Protein 4WJM (pdb70)

Solvent-accessible surface area: 13376 Å² total; per-residue (Å²): 171,147,100,16,119,109,11,0,0,0,0,0,18,6,9,0,42,24,44,46,102,115,56,156,60,52,117,100,40,70,79,60,70,29,1,7,12,1,2,18,0,0,5,1,0,4,36,26,64,15,45,2,0,0,0,1,2,1,1,57,49,138,28,0,62,56,1,78,48,21,0,56,161,1,107,7,46,55,88,21,12,20,91,24,135,71,72,10,10,32,18,38,42,114,85,57,148,86,52,54,78,143,42,61,138,13,130,96,2,1,15,68,66,1,50,67,98,41,46,9,120,16,23,146,7,2,22,0,0,1,0,0,5,17,5,0,32,22,79,52,4,0,49,12,2,25,68,0,2,49,93,6,6,102,91,27,0,0,0,2,2,1,19,18,97,57,102,47,24,134,82,105,65,83,9,41,71,24,0,63,113,0,1,50,60,2,5,0,0,6,0,27,34,128,9,3,92,36,5,61,64,96,51,57,40,78,109,7,1,60,55,2,15,86,88,37,3,57,0,1,0,0,18,61,69,93,143,5,2,21,1,8,14,105,133,29,80,2,91,5,99,28,71,127,46,135,97,91,42,85,88,22,17,27,5,2,9,0,0,0,0,0,8,10,0,48,99,67,59,20,14,76,59,106,24,2,42,98,8,51,113,116,54,2,75,57,0,0,30,38,0,12,119,0,9,10,37,0,18,43,56,70,22,40,58,4,0,66,54,150,84,71

InterPro domains:
  IPR002139 Ribokinase/fructokinase [PR00990] (24-43)
  IPR002139 Ribokinase/fructokinase [PR00990] (175-190)
  IPR002139 Ribokinase/fructokinase [PR00990] (214-225)
  IPR002173 Carbohydrate/purine kinase, PfkB, conserved site [PS00584] (243-256)
  IPR011611 Carbohydrate kinase PfkB [PF00294] (2-301)
  IPR029056 Ribokinase-like [G3DSA:3.40.1190.20] (1-306)
  IPR029056 Ribokinase-like [SSF53613] (2-302)
  IPR050306 PfkB Carbohydrate Kinase [PTHR43085] (2-302)

Organism: Brucella abortus (strain 2308) (NCBI:txid359391)

CATH classification: 3.40.1190.20

Foldseek 3Di:
DDQLQQEEEQEFDWFWEFEWDADPVRDTGTDTDIDDLSLLLQLLLLLQPGSYEYEFFAEPDVSSVRSVVSCVVSPYHDVLYHYDHFAGKYWYWDQDPNDIDIDTDDPRGRGAADDLVSGGDDDLSHAEYEDEDPLLQGPDSVVNVLVNLVVCLVPHAYEYEHHDDVVSHPDLVVSLVSVLSNLLSHQEYEYEPVSVVSNVDDDDPVVVLVVSLVRHYQKYWYQYPQQAIWIDGPVDIAGAGADDADFDAQASLQSLLSSQLVSLCVVVVQGGSVSSNPDDNVSNRNSSNRSRVQSRVCRNDPHSDTHRSVND

Secondary structure (P-SEA, 3-state):
ccccccccccbbbbbbbbbbbbccccbbbbbbbbbcaaaaaaaaaaaaccbbbbbbbbbccaaaaaaaaaaaaaccccccccccccccbbbbbbbcccbbbbbbcccccccccccccccccccccccbbbbbcccccccaaaaaaaaaaaaccccbbbbbcccccccccccaaaaaaaaaaaaaaccbbbbcaaaaaaacccccaaaaaaaaaaccccbbbbbbccccbbbbcccbbbbbbbbbcccccccaaaaaaaaaaaaaaaaaccccaaaaacccaaaaaaaaaaaaaaaaaaaacccccccccccc

B-factor: mean 23.02, std 11.05, range [8.37, 71.21]

Nearest PDB structures (foldseek):
  4u7x-assembly1_A  TM=9.792E-01  e=8.974E-60  Brucella abortus 2308
  5ygg-assembly1_A-2  TM=8.951E-01  e=9.368E-23  Vibrio cholerae O395
  3pl2-assembly1_B  TM=8.366E-01  e=5.081E-22  Corynebacterium glutamicum
  3iq0-assembly1_B  TM=8.721E-01  e=9.109E-20  Escherichia coli O6
  3k9e-assembly1_A  TM=8.647E-01  e=1.292E-19  Escherichia coli O6

Sequence (312 aa):
HHHHHHMILCCGEALIDMLPRETTGGETAFQPFAGGSVFNTAIALGRLGVPTGFFSGISSDFFGDVLRDDTLARSNVDYSFAAISNRPTTLAFVRLVDGQARYAFYDENNTAGRMLSRNDMPYVDETISAMLFGCISLISEPCGSVYETLLAREAPNRVMFLDPNIRANLITVRKTTHLTRMKRMIALADIVKLSDEDLDWFGEKGSSHDEIAAEWLKLGPKLVVITKGAHGAVAYTNHATVPVPGVKVDVVDTVGAGDTVNAGILASLHSQGLLTKDALANLSEDQIHSAVALGVRAAAVTTVSSRAGANPPWAHEM

Structure (mmCIF, N/CA/C/O backbone):
data_4WJM
#
_entry.id   4WJM
#
_cell.length_a   109.890
_cell.length_b   109.890
_cell.length_c   58.100
_cell.angle_alpha   90.000
_cell.angle_beta   90.000
_cell.angle_gamma   90.000
#
_symmetry.space_group_name_H-M   'P 42 21 2'
#
loop_
_entity.id
_entity.type
_entity.pdbx_description
1 polymer 'Ribokinase:Carbohydrate kinase, PfkB'
2 non-polymer 'PHOSPHOAMINOPHOSPHONIC ACID-ADENYLATE ESTER'
3 non-polymer 'MAGNESIUM ION'
4 non-polymer 1,2-ETHANEDIOL
5 non-polymer 'MALONIC ACID'
6 water water
#
loop_
_atom_site.group_PDB
_atom_site.id
_atom_site.type_symbol
_atom_site.label_atom_id
_atom_site.label_alt_id
_atom_site.label_comp_id
_atom_site.label_asym_id
_atom_site.label_entity_id
_atom_site.label_seq_id
_atom_site.pdbx_PDB_ins_code
_atom_site.Cartn_x
_atom_site.Cartn_y
_atom_site.Cartn_z
_atom_site.occupancy
_atom_site.B_iso_or_equiv
_atom_site.auth_seq_id
_atom_site.auth_comp_id
_atom_site.auth_asym_id
_atom_site.auth_atom_id
_atom_site.pdbx_PDB_model_num
ATOM 1 N N . HIS A 1 1 ? 29.726 44.968 52.815 1.00 51.49 -5 HIS A N 1
ATOM 2 C CA . HIS A 1 1 ? 29.008 45.173 51.572 1.00 49.13 -5 HIS A CA 1
ATOM 3 C C . HIS A 1 1 ? 27.531 45.329 51.840 1.00 49.23 -5 HIS A C 1
ATOM 4 O O . HIS A 1 1 ? 26.961 44.636 52.684 1.00 52.88 -5 HIS A O 1
ATOM 11 N N . HIS A 1 2 ? 26.926 46.197 51.065 1.00 45.86 -4 HIS A N 1
ATOM 12 C CA . HIS A 1 2 ? 25.562 46.536 51.287 1.00 41.75 -4 HIS A CA 1
ATOM 13 C C . HIS A 1 2 ? 24.675 45.740 50.342 1.00 38.27 -4 HIS A C 1
ATOM 14 O O . HIS A 1 2 ? 25.046 45.479 49.256 1.00 30.47 -4 HIS A O 1
ATOM 21 N N . HIS A 1 3 ? 23.501 45.367 50.826 1.00 34.42 -3 HIS A N 1
ATOM 22 C CA . HIS A 1 3 ? 22.452 44.825 49.968 1.00 32.40 -3 HIS A CA 1
ATOM 23 C C . HIS A 1 3 ? 22.025 45.913 48.976 1.00 31.63 -3 HIS A C 1
ATOM 24 O O . HIS A 1 3 ? 21.695 47.034 49.373 1.00 26.12 -3 HIS A O 1
ATOM 31 N N . HIS A 1 4 ? 22.052 45.607 47.683 1.00 27.74 -2 HIS A N 1
ATOM 32 C CA . HIS A 1 4 ? 21.700 46.624 46.695 1.00 24.92 -2 HIS A CA 1
ATOM 33 C C . HIS A 1 4 ? 20.272 46.466 46.202 1.00 22.50 -2 HIS A C 1
ATOM 34 O O . HIS A 1 4 ? 19.864 47.130 45.257 1.00 24.11 -2 HIS A O 1
ATOM 41 N N . HIS A 1 5 ? 19.525 45.586 46.872 1.00 24.64 -1 HIS A N 1
ATOM 42 C CA . HIS A 1 5 ? 18.108 45.349 46.615 1.00 26.53 -1 HIS A CA 1
ATOM 43 C C . HIS A 1 5 ? 17.716 45.173 45.144 1.00 21.36 -1 HIS A C 1
ATOM 44 O O . HIS A 1 5 ? 16.845 45.898 44.655 1.00 23.94 -1 HIS A O 1
ATOM 51 N N . HIS A 1 6 ? 18.334 44.201 44.471 1.00 18.61 0 HIS A N 1
ATOM 52 C CA . HIS A 1 6 ? 17.960 43.814 43.107 1.00 18.20 0 HIS A CA 1
ATOM 53 C C . HIS A 1 6 ? 18.168 44.982 42.155 1.00 18.04 0 HIS A C 1
ATOM 54 O O . HIS A 1 6 ? 17.267 45.414 41.433 1.00 20.32 0 HIS A O 1
ATOM 61 N N . MET A 1 7 ? 19.398 45.464 42.167 1.00 14.30 1 MET A N 1
ATOM 62 C CA . MET A 1 7 ? 19.785 46.711 41.526 1.00 13.48 1 MET A CA 1
ATOM 63 C C . MET A 1 7 ? 20.183 46.513 40.060 1.00 16.63 1 MET A C 1
ATOM 64 O O . MET A 1 7 ? 20.703 45.462 39.676 1.00 16.25 1 MET A O 1
ATOM 69 N N . ILE A 1 8 ? 19.933 47.532 39.246 1.00 11.05 2 ILE A N 1
ATOM 70 C CA . ILE A 1 8 ? 20.472 47.578 37.896 1.00 11.21 2 ILE A CA 1
ATOM 71 C C . ILE A 1 8 ? 21.712 48.453 37.929 1.00 14.05 2 ILE A C 1
ATOM 72 O O . ILE A 1 8 ? 21.631 49.641 38.254 1.00 13.25 2 ILE A O 1
ATOM 77 N N . LEU A 1 9 ? 22.857 47.861 37.611 1.00 12.83 3 LEU A N 1
ATOM 78 C CA . LEU A 1 9 ? 24.136 48.562 37.690 1.00 10.07 3 LEU A CA 1
ATOM 79 C C . LEU A 1 9 ? 24.595 48.995 36.300 1.00 9.59 3 LEU A C 1
ATOM 80 O O . LEU A 1 9 ? 24.957 48.175 35.460 1.00 13.35 3 LEU A O 1
ATOM 85 N N . CYS A 1 10 ? 24.561 50.302 36.067 1.00 10.05 4 CYS A N 1
ATOM 86 C CA . CYS A 1 10 ? 25.009 50.888 34.808 1.00 11.56 4 CYS A CA 1
ATOM 87 C C . CYS A 1 10 ? 26.506 51.162 34.849 1.00 10.52 4 CYS A C 1
ATOM 88 O O . CYS A 1 10 ? 27.009 51.754 35.803 1.00 11.90 4 CYS A O 1
ATOM 91 N N . CYS A 1 11 ? 27.205 50.726 33.804 1.00 9.77 5 CYS A N 1
ATOM 92 C CA . CYS A 1 11 ? 28.669 50.792 33.753 1.00 10.93 5 CYS A CA 1
ATOM 93 C C . CYS A 1 11 ? 29.123 51.533 32.514 1.00 10.22 5 CYS A C 1
ATOM 94 O O . CYS A 1 11 ? 28.999 51.012 31.401 1.00 12.18 5 CYS A O 1
ATOM 97 N N . GLY A 1 12 ? 29.681 52.729 32.676 1.00 10.21 6 GLY A N 1
ATOM 98 C CA . GLY A 1 12 ? 30.111 53.460 31.494 1.00 10.39 6 GLY A CA 1
ATOM 99 C C . GLY A 1 12 ? 30.364 54.933 31.745 1.00 9.73 6 GLY A C 1
ATOM 100 O O . GLY A 1 12 ? 30.546 55.362 32.889 1.00 11.00 6 GLY A O 1
ATOM 101 N N . GLU A 1 13 ? 30.362 55.727 30.673 1.00 11.14 7 GLU A N 1
ATOM 102 C CA . GLU A 1 13 ? 30.934 57.060 30.776 1.00 11.05 7 GLU A CA 1
ATOM 103 C C . GLU A 1 13 ? 30.047 58.090 31.475 1.00 13.71 7 GLU A C 1
ATOM 104 O O . GLU A 1 13 ? 28.826 58.076 31.358 1.00 12.35 7 GLU A O 1
ATOM 110 N N . ALA A 1 14 ? 30.712 58.972 32.212 1.00 12.09 8 ALA A N 1
ATOM 111 C CA . ALA A 1 14 ? 30.128 60.183 32.798 1.00 10.43 8 ALA A CA 1
ATOM 112 C C . ALA A 1 14 ? 31.044 61.315 32.371 1.00 10.31 8 ALA A C 1
ATOM 113 O O . ALA A 1 14 ? 32.271 61.227 32.554 1.00 12.82 8 ALA A O 1
ATOM 115 N N . LEU A 1 15 ? 30.466 62.364 31.801 1.00 10.22 9 LEU A N 1
ATOM 116 C CA . LEU A 1 15 ? 31.294 63.443 31.261 1.00 12.07 9 LEU A CA 1
ATOM 117 C C . LEU A 1 15 ? 30.564 64.777 31.381 1.00 12.94 9 LEU A C 1
ATOM 118 O O . LEU A 1 15 ? 29.418 64.832 31.816 1.00 12.53 9 LEU A O 1
ATOM 123 N N . ILE A 1 16 ? 31.232 65.858 30.995 1.00 12.09 10 ILE A N 1
ATOM 124 C CA . ILE A 1 16 ? 30.599 67.167 30.975 1.00 11.79 10 ILE A CA 1
ATOM 125 C C . ILE A 1 16 ? 30.406 67.592 29.541 1.00 14.84 10 ILE A C 1
ATOM 126 O O . ILE A 1 16 ? 31.370 67.679 28.795 1.00 15.47 10 ILE A O 1
ATOM 131 N N . ASP A 1 17 ? 29.179 67.850 29.132 1.00 13.67 11 ASP A N 1
ATOM 132 C CA . ASP A 1 17 ? 28.927 68.401 27.843 1.00 16.40 11 ASP A CA 1
ATOM 133 C C . ASP A 1 17 ? 29.081 69.929 27.944 1.00 18.72 11 ASP A C 1
ATOM 134 O O . ASP A 1 17 ? 28.523 70.526 28.772 1.00 15.81 11 ASP A O 1
ATOM 139 N N . MET A 1 18 ? 29.874 70.498 27.059 1.00 16.32 12 MET A N 1
ATOM 140 C CA . MET A 1 18 ? 30.172 71.907 27.087 1.00 20.41 12 MET A CA 1
ATOM 141 C C . MET A 1 18 ? 29.469 72.551 25.898 1.00 21.57 12 MET A C 1
ATOM 142 O O . MET A 1 18 ? 29.903 72.427 24.816 1.00 20.03 12 MET A O 1
ATOM 147 N N . LEU A 1 19 ? 28.336 73.196 26.147 1.00 19.93 13 LEU A N 1
ATOM 148 C CA . LEU A 1 19 ? 27.453 73.654 25.084 1.00 24.55 13 LEU A CA 1
ATOM 149 C C . LEU A 1 19 ? 27.425 75.170 24.901 1.00 23.70 13 LEU A C 1
ATOM 150 O O . LEU A 1 19 ? 27.463 75.868 25.848 1.00 23.19 13 LEU A O 1
ATOM 155 N N . PRO A 1 20 ? 27.337 75.628 23.657 1.00 26.53 14 PRO A N 1
ATOM 156 C CA . PRO A 1 20 ? 27.421 77.069 23.398 1.00 30.17 14 PRO A CA 1
ATOM 157 C C . PRO A 1 20 ? 26.196 77.822 23.921 1.00 32.26 14 PRO A C 1
ATOM 158 O O . PRO A 1 20 ? 25.056 77.423 23.672 1.00 29.75 14 PRO A O 1
ATOM 162 N N . ARG A 1 21 ? 26.447 78.881 24.682 1.00 28.36 15 ARG A N 1
ATOM 163 C CA . ARG A 1 21 ? 25.387 79.753 25.175 1.00 30.49 15 ARG A CA 1
ATOM 164 C C . ARG A 1 21 ? 25.794 81.208 24.985 1.00 35.15 15 ARG A C 1
ATOM 165 O O . ARG A 1 21 ? 26.969 81.503 24.775 1.00 31.37 15 ARG A O 1
ATOM 173 N N . GLU A 1 22 ? 24.821 82.110 25.056 1.00 32.45 16 GLU A N 1
ATOM 174 C CA . GLU A 1 22 ? 25.097 83.533 24.936 1.00 36.08 16 GLU A CA 1
ATOM 175 C C . GLU A 1 22 ? 25.245 84.163 26.312 1.00 34.07 16 GLU A C 1
ATOM 176 O O . GLU A 1 22 ? 24.412 83.948 27.189 1.00 36.06 16 GLU A O 1
ATOM 180 N N . THR A 1 23 ? 26.316 84.923 26.517 1.00 35.20 17 THR A N 1
ATOM 181 C CA . THR A 1 23 ? 26.461 85.654 27.769 1.00 33.85 17 THR A CA 1
ATOM 182 C C . THR A 1 23 ? 25.630 86.926 27.688 1.00 39.21 17 THR A C 1
ATOM 183 O O . THR A 1 23 ? 25.175 87.307 26.608 1.00 42.94 17 THR A O 1
ATOM 187 N N . THR A 1 24 ? 25.439 87.579 28.828 1.00 37.04 18 THR A N 1
ATOM 188 C CA . THR A 1 24 ? 24.743 88.857 28.865 1.00 38.91 18 THR A CA 1
ATOM 189 C C . THR A 1 24 ? 25.415 89.862 27.936 1.00 49.29 18 THR A C 1
ATOM 190 O O . THR A 1 24 ? 24.744 90.659 27.277 1.00 57.67 18 THR A O 1
ATOM 194 N N . GLY A 1 25 ? 26.742 89.805 27.875 1.00 43.82 19 GLY A N 1
ATOM 195 C CA . GLY A 1 25 ? 27.519 90.718 27.055 1.00 42.04 19 GLY A CA 1
ATOM 196 C C . GLY A 1 25 ? 27.562 90.356 25.581 1.00 47.05 19 GLY A C 1
ATOM 197 O O . GLY A 1 25 ? 28.373 90.897 24.831 1.00 53.89 19 GLY A O 1
ATOM 198 N N . GLY A 1 26 ? 26.694 89.441 25.163 1.00 40.37 20 GLY A N 1
ATOM 199 C CA . GLY A 1 26 ? 26.600 89.062 23.766 1.00 42.67 20 GLY A CA 1
ATOM 200 C C . GLY A 1 26 ? 27.804 88.294 23.254 1.00 46.55 20 GLY A C 1
ATOM 201 O O . GLY A 1 26 ? 28.151 88.384 22.076 1.00 48.83 20 GLY A O 1
ATOM 202 N N . GLU A 1 27 ? 28.442 87.535 24.140 1.00 44.03 21 GLU A N 1
ATOM 203 C CA . GLU A 1 27 ? 29.597 86.723 23.768 1.00 40.72 21 GLU A CA 1
ATOM 204 C C . GLU A 1 27 ? 29.295 85.233 23.943 1.00 40.13 21 GLU A C 1
ATOM 205 O O . GLU A 1 27 ? 28.476 84.851 24.780 1.00 46.52 21 GLU A O 1
ATOM 211 N N . THR A 1 28 ? 29.960 84.396 23.153 1.00 37.07 22 THR A N 1
ATOM 212 C CA . THR A 1 28 ? 29.796 82.948 23.256 1.00 34.92 22 THR A CA 1
ATOM 213 C C . THR A 1 28 ? 30.557 82.380 24.455 1.00 33.08 22 THR A C 1
ATOM 214 O O . THR A 1 28 ? 31.731 82.694 24.677 1.00 30.19 22 THR A O 1
ATOM 218 N N . ALA A 1 29 ? 29.874 81.555 25.240 1.00 28.06 23 ALA A N 1
ATOM 219 C CA . ALA A 1 29 ? 30.527 80.834 26.317 1.00 27.81 23 ALA A CA 1
ATOM 220 C C . ALA A 1 29 ? 30.081 79.385 26.271 1.00 27.78 23 ALA A C 1
ATOM 221 O O . ALA A 1 29 ? 29.172 79.026 25.515 1.00 28.91 23 ALA A O 1
ATOM 223 N N . PHE A 1 30 ? 30.736 78.548 27.064 1.00 20.59 24 PHE A N 1
ATOM 224 C CA . PHE A 1 30 ? 30.370 77.141 27.135 1.00 20.20 24 PHE A CA 1
ATOM 225 C C . PHE A 1 30 ? 29.752 76.840 28.488 1.00 20.75 24 PHE A C 1
ATOM 226 O O . PHE A 1 30 ? 30.392 76.997 29.529 1.00 20.22 24 PHE A O 1
ATOM 234 N N . GLN A 1 31 ? 28.487 76.418 28.473 1.00 20.75 25 GLN A N 1
ATOM 235 C CA . GLN A 1 31 ? 27.810 76.046 29.704 1.00 20.52 25 GLN A CA 1
ATOM 236 C C . GLN A 1 31 ? 27.949 74.543 29.935 1.00 17.32 25 GLN A C 1
ATOM 237 O O . GLN A 1 31 ? 27.671 73.754 29.033 1.00 18.95 25 GLN A O 1
ATOM 243 N N . PRO A 1 32 ? 28.392 74.155 31.141 1.00 18.08 26 PRO A N 1
ATOM 244 C CA . PRO A 1 32 ? 28.612 72.739 31.470 1.00 15.88 26 PRO A CA 1
ATOM 245 C C . PRO A 1 32 ? 27.342 72.006 31.877 1.00 17.51 26 PRO A C 1
ATOM 246 O O . PRO A 1 32 ? 26.594 72.499 32.721 1.00 22.11 26 PRO A O 1
ATOM 250 N N . PHE A 1 33 ? 27.127 70.831 31.290 1.00 16.25 27 PHE A N 1
ATOM 251 C CA . PHE A 1 33 ? 25.990 69.976 31.631 1.00 19.72 27 PHE A CA 1
ATOM 252 C C . PHE A 1 33 ? 26.448 68.557 31.917 1.00 18.22 27 PHE A C 1
ATOM 253 O O . PHE A 1 33 ? 27.205 67.979 31.143 1.00 16.18 27 PHE A O 1
ATOM 261 N N . ALA A 1 34 ? 25.969 67.991 33.020 1.00 15.93 28 ALA A N 1
ATOM 262 C CA . ALA A 1 34 ? 26.230 66.586 33.319 1.00 15.47 28 ALA A CA 1
ATOM 263 C C . ALA A 1 34 ? 25.729 65.713 32.178 1.00 16.04 28 ALA A C 1
ATOM 264 O O . ALA A 1 34 ? 24.626 65.917 31.669 1.00 16.89 28 ALA A O 1
ATOM 266 N N . GLY A 1 35 ? 26.532 64.744 31.758 1.00 12.64 29 GLY A N 1
ATOM 267 C CA . GLY A 1 35 ? 26.145 63.947 30.607 1.00 14.35 29 GLY A CA 1
ATOM 268 C C . GLY A 1 35 ? 26.946 62.669 30.473 1.00 12.44 29 GLY A C 1
ATOM 269 O O . GLY A 1 35 ? 27.585 62.211 31.431 1.00 11.63 29 GLY A O 1
ATOM 270 N N . GLY A 1 36 ? 26.916 62.104 29.266 1.00 11.36 30 GLY A N 1
ATOM 271 C CA . GLY A 1 36 ? 27.462 60.779 29.026 1.00 11.23 30 GLY A CA 1
ATOM 272 C C . GLY A 1 36 ? 26.277 59.847 28.904 1.00 14.80 30 GLY A C 1
ATOM 273 O O . GLY A 1 36 ? 25.348 59.910 29.718 1.00 12.94 30 GLY A O 1
ATOM 274 N N . SER A 1 37 ? 26.287 59.004 27.875 1.00 11.44 31 SER A N 1
ATOM 275 C CA . SER A 1 37 ? 25.153 58.154 27.597 1.00 11.17 31 SER A CA 1
ATOM 276 C C . SER A 1 37 ? 24.835 57.193 28.741 1.00 13.21 31 SER A C 1
ATOM 277 O O . SER A 1 37 ? 23.683 57.077 29.158 1.00 12.26 31 SER A O 1
ATOM 280 N N . VAL A 1 38 ? 25.840 56.494 29.259 1.00 10.67 32 VAL A N 1
ATOM 281 C CA . VAL A 1 38 ? 25.537 55.513 30.294 1.00 9.28 32 VAL A CA 1
ATOM 282 C C . VAL A 1 38 ? 25.120 56.230 31.593 1.00 10.86 32 VAL A C 1
ATOM 283 O O . VAL A 1 38 ? 24.199 55.786 32.285 1.00 11.41 32 VAL A O 1
ATOM 287 N N . PHE A 1 39 ? 25.787 57.342 31.902 1.00 10.59 33 PHE A N 1
ATOM 288 C CA . PHE A 1 39 ? 25.349 58.239 32.975 1.00 9.80 33 PHE A CA 1
ATOM 289 C C . PHE A 1 39 ? 23.871 58.621 32.830 1.00 10.04 33 PHE A C 1
ATOM 290 O O . PHE A 1 39 ? 23.109 58.512 33.794 1.00 10.16 33 PHE A O 1
ATOM 298 N N . ASN A 1 40 ? 23.474 59.049 31.630 1.00 10.96 34 ASN A N 1
ATOM 299 C CA . ASN A 1 40 ? 22.090 59.450 31.347 1.00 11.59 34 ASN A CA 1
ATOM 300 C C . ASN A 1 40 ? 21.113 58.306 31.600 1.00 11.58 34 ASN A C 1
ATOM 301 O O . ASN A 1 40 ? 20.017 58.508 32.133 1.00 11.06 34 ASN A O 1
ATOM 306 N N . THR A 1 41 ? 21.496 57.108 31.177 1.00 11.10 35 THR A N 1
ATOM 307 C CA . THR A 1 41 ? 20.655 55.936 31.400 1.00 8.37 35 THR A CA 1
ATOM 308 C C . THR A 1 41 ? 20.471 55.686 32.891 1.00 8.46 35 THR A C 1
ATOM 309 O O . THR A 1 41 ? 19.353 55.389 33.350 1.00 10.30 35 THR A O 1
ATOM 313 N N . ALA A 1 42 ? 21.551 55.813 33.655 1.00 9.60 36 ALA A N 1
ATOM 314 C CA . ALA A 1 42 ? 21.470 55.645 35.115 1.00 9.63 36 ALA A CA 1
ATOM 315 C C . ALA A 1 42 ? 20.549 56.683 35.748 1.00 8.99 36 ALA A C 1
ATOM 316 O O . ALA A 1 42 ? 19.714 56.353 36.589 1.00 10.24 36 ALA A O 1
ATOM 318 N N . ILE A 1 43 ? 20.705 57.939 35.345 1.00 9.39 37 ILE A N 1
ATOM 319 C CA . ILE A 1 43 ? 19.791 58.994 35.789 1.00 10.80 37 ILE A CA 1
ATOM 320 C C . ILE A 1 43 ? 18.334 58.633 35.468 1.00 11.31 37 ILE A C 1
ATOM 321 O O . ILE A 1 43 ? 17.446 58.760 36.311 1.00 11.33 37 ILE A O 1
ATOM 326 N N . ALA A 1 44 ? 18.090 58.181 34.241 1.00 9.31 38 ALA A N 1
ATOM 327 C CA . ALA A 1 44 ? 16.734 57.862 33.814 1.00 9.64 38 ALA A CA 1
ATOM 328 C C . ALA A 1 44 ? 16.157 56.719 34.643 1.00 12.39 38 ALA A C 1
ATOM 329 O O . ALA A 1 44 ? 14.992 56.748 35.025 1.00 10.67 38 ALA A O 1
ATOM 331 N N . LEU A 1 45 ? 16.981 55.718 34.924 1.00 10.37 39 LEU A N 1
ATOM 332 C CA . LEU A 1 45 ? 16.544 54.589 35.749 1.00 9.96 39 LEU A CA 1
ATOM 333 C C . LEU A 1 45 ? 16.197 55.037 37.159 1.00 10.57 39 LEU A C 1
ATOM 334 O O . LEU A 1 45 ? 15.171 54.617 37.708 1.00 11.01 39 LEU A O 1
ATOM 339 N N . GLY A 1 46 ? 17.053 55.866 37.750 1.00 10.77 40 GLY A N 1
ATOM 340 C CA . GLY A 1 46 ? 16.778 56.378 39.080 1.00 11.18 40 GLY A CA 1
ATOM 341 C C . GLY A 1 46 ? 15.459 57.129 39.127 1.00 11.02 40 GLY A C 1
ATOM 342 O O . GLY A 1 46 ? 14.671 56.969 40.076 1.00 11.60 40 GLY A O 1
ATOM 343 N N . ARG A 1 47 ? 15.205 57.942 38.110 1.00 12.24 41 ARG A N 1
ATOM 344 C CA . ARG A 1 47 ? 14.004 58.769 38.079 1.00 11.41 41 ARG A CA 1
ATOM 345 C C . ARG A 1 47 ? 12.746 57.922 37.873 1.00 12.24 41 ARG A C 1
ATOM 346 O O . ARG A 1 47 ? 11.641 58.317 38.274 1.00 13.53 41 ARG A O 1
ATOM 354 N N . LEU A 1 48 ? 12.904 56.748 37.264 1.00 11.76 42 LEU A N 1
ATOM 355 C CA . LEU A 1 48 ? 11.763 55.845 37.113 1.00 11.35 42 LEU A CA 1
ATOM 356 C C . LEU A 1 48 ? 11.512 55.026 38.381 1.00 15.39 42 LEU A C 1
ATOM 357 O O . LEU A 1 48 ? 10.547 54.263 38.447 1.00 14.92 42 LEU A O 1
ATOM 362 N N . GLY A 1 49 ? 12.375 55.185 39.385 1.00 11.87 43 GLY A N 1
ATOM 363 C CA . GLY A 1 49 ? 12.145 54.568 40.688 1.00 12.87 43 GLY A CA 1
ATOM 364 C C . GLY A 1 49 ? 12.747 53.191 40.915 1.00 15.40 43 GLY A C 1
ATOM 365 O O . GLY A 1 49 ? 12.505 52.559 41.938 1.00 19.91 43 GLY A O 1
ATOM 366 N N . VAL A 1 50 ? 13.525 52.733 39.944 1.00 14.65 44 VAL A N 1
ATOM 367 C CA . VAL A 1 50 ? 14.237 51.458 39.965 1.00 16.19 44 VAL A CA 1
ATOM 368 C C . VAL A 1 50 ? 15.486 51.566 40.828 1.00 13.30 44 VAL A C 1
ATOM 369 O O . VAL A 1 50 ? 16.153 52.599 40.797 1.00 13.35 44 VAL A O 1
ATOM 373 N N . PRO A 1 51 ? 15.810 50.521 41.611 1.00 12.50 45 PRO A N 1
ATOM 374 C CA . PRO A 1 51 ? 17.090 50.569 42.331 1.00 13.82 45 PRO A CA 1
ATOM 375 C C . PRO A 1 51 ? 18.245 50.581 41.335 1.00 15.89 45 PRO A C 1
ATOM 376 O O . PRO A 1 51 ? 18.401 49.652 40.542 1.00 13.80 45 PRO A O 1
ATOM 380 N N . THR A 1 52 ? 19.028 51.645 41.367 1.00 11.36 46 THR A N 1
ATOM 381 C CA . THR A 1 52 ? 19.968 51.912 40.285 1.00 11.20 46 THR A CA 1
ATOM 382 C C . THR A 1 52 ? 21.349 52.225 40.813 1.00 11.64 46 THR A C 1
ATOM 383 O O . THR A 1 52 ? 21.489 52.977 41.780 1.00 13.46 46 THR A O 1
ATOM 387 N N . GLY A 1 53 ? 22.363 51.657 40.171 1.00 12.24 47 GLY A N 1
ATOM 388 C CA . GLY A 1 53 ? 23.743 51.921 40.544 1.00 13.56 47 GLY A CA 1
ATOM 389 C C . GLY A 1 53 ? 24.554 52.372 39.346 1.00 9.95 47 GLY A C 1
ATOM 390 O O . GLY A 1 53 ? 24.162 52.145 38.186 1.00 12.40 47 GLY A O 1
ATOM 391 N N . PHE A 1 54 ? 25.699 52.991 39.623 1.00 10.24 48 PHE A N 1
ATOM 392 C CA . PHE A 1 54 ? 26.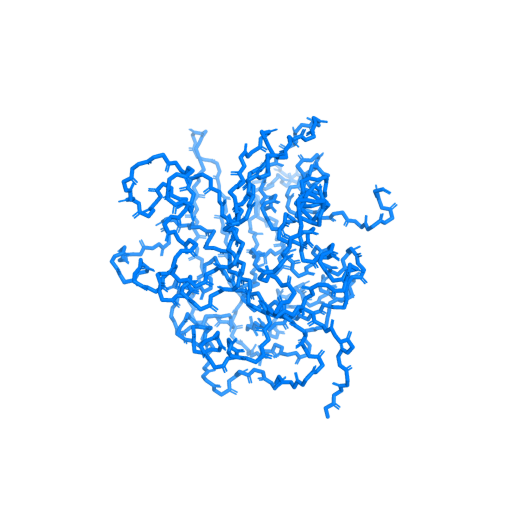549 53.518 38.559 1.00 13.72 48 PHE A CA 1
ATOM 393 C C . PHE A 1 54 ? 28.019 53.229 38.866 1.00 13.58 48 PHE A C 1
ATOM 394 O O . PHE A 1 54 ? 28.536 53.605 39.938 1.00 12.24 48 PHE A O 1
ATOM 402 N N . PHE A 1 55 ? 28.670 52.518 37.939 1.00 11.25 49 PHE A N 1
ATOM 403 C CA . PHE A 1 55 ? 30.102 52.271 37.982 1.00 11.23 49 PHE A CA 1
ATOM 404 C C . PHE A 1 55 ? 30.757 53.001 36.819 1.00 12.29 49 PHE A C 1
ATOM 405 O O . PHE A 1 55 ? 30.367 52.829 35.649 1.00 12.05 49 PHE A O 1
ATOM 413 N N . SER A 1 56 ? 31.762 53.797 37.161 1.00 11.60 50 SER A N 1
ATOM 414 C CA . SER A 1 56 ? 32.439 54.659 36.216 1.00 13.23 50 SER A CA 1
ATOM 415 C C . SER A 1 56 ? 33.732 55.142 36.851 1.00 11.44 50 SER A C 1
ATOM 416 O O . SER A 1 56 ? 33.990 54.838 38.019 1.00 14.50 50 SER A O 1
ATOM 419 N N . GLY A 1 57 ? 34.531 55.888 36.087 1.00 12.84 51 GLY A N 1
ATOM 420 C CA . GLY A 1 57 ? 35.595 56.689 36.676 1.00 17.25 51 GLY A CA 1
ATOM 421 C C . GLY A 1 57 ? 35.118 58.127 36.804 1.00 15.67 51 GLY A C 1
ATOM 422 O O . GLY A 1 57 ? 34.664 58.733 35.825 1.00 15.28 51 GLY A O 1
ATOM 423 N N . ILE A 1 58 ? 35.186 58.664 38.019 1.00 14.63 52 ILE A N 1
ATOM 424 C CA . ILE A 1 58 ? 34.731 60.028 38.296 1.00 14.30 52 ILE A CA 1
ATOM 425 C C . ILE A 1 58 ? 35.818 60.818 39.019 1.00 14.79 52 ILE A C 1
ATOM 426 O O . ILE A 1 58 ? 36.493 60.297 39.898 1.00 15.47 52 ILE A O 1
ATOM 431 N N . SER A 1 59 ? 35.986 62.078 38.638 1.00 13.02 53 SER A N 1
ATOM 432 C CA . SER A 1 59 ? 37.013 62.924 39.233 1.00 12.78 53 SER A CA 1
ATOM 433 C C . SER A 1 59 ? 36.617 63.463 40.592 1.00 16.37 53 SER A C 1
ATOM 434 O O . SER A 1 59 ? 35.437 63.650 40.882 1.00 16.75 53 SER A O 1
ATOM 437 N N . SER A 1 60 ? 37.630 63.731 41.412 1.00 17.07 54 SER A N 1
ATOM 438 C CA . SER A 1 60 ? 37.465 64.465 42.650 1.00 16.28 54 SER A CA 1
ATOM 439 C C . SER A 1 60 ? 37.347 65.968 42.414 1.00 19.76 54 SER A C 1
ATOM 440 O O . SER A 1 60 ? 37.086 66.713 43.365 1.00 19.76 54 SER A O 1
ATOM 443 N N . ASP A 1 61 ? 37.536 66.424 41.174 1.00 17.99 55 ASP A N 1
ATOM 444 C CA . ASP A 1 61 ? 37.506 67.869 40.909 1.00 17.58 55 ASP A CA 1
ATOM 445 C C . ASP A 1 61 ? 36.068 68.408 40.786 1.00 17.21 55 ASP A C 1
ATOM 446 O O . ASP A 1 61 ? 35.101 67.669 41.001 1.00 17.06 55 ASP A O 1
ATOM 451 N N . PHE A 1 62 ? 35.919 69.701 40.507 1.00 16.39 56 PHE A N 1
ATOM 452 C CA . PHE A 1 62 ? 34.607 70.329 40.649 1.00 19.14 56 PHE A CA 1
ATOM 453 C C . PHE A 1 62 ? 33.614 69.864 39.579 1.00 15.90 56 PHE A C 1
ATOM 454 O O . PHE A 1 62 ? 32.399 69.961 39.782 1.00 16.45 56 PHE A O 1
ATOM 462 N N . PHE A 1 63 ? 34.119 69.345 38.461 1.00 14.63 57 PHE A N 1
ATOM 463 C CA . PHE A 1 63 ? 33.235 68.783 37.441 1.00 13.72 57 PHE A CA 1
ATOM 464 C C . PHE A 1 63 ? 32.737 67.419 37.903 1.00 13.58 57 PHE A C 1
ATOM 465 O O . PHE A 1 63 ? 31.580 67.060 37.668 1.00 15.82 57 PHE A O 1
ATOM 473 N N . GLY A 1 64 ? 33.613 66.675 38.571 1.00 14.77 58 GLY A N 1
ATOM 474 C CA . GLY A 1 64 ? 33.228 65.426 39.200 1.00 12.71 58 GLY A CA 1
ATOM 475 C C . GLY A 1 64 ? 32.151 65.674 40.233 1.00 15.18 58 GLY A C 1
ATOM 476 O O . GLY A 1 64 ? 31.216 64.879 40.373 1.00 13.20 58 GLY A O 1
ATOM 477 N N . ASP A 1 65 ? 32.265 66.788 40.959 1.00 14.92 59 ASP A N 1
ATOM 478 C CA . ASP A 1 65 ? 31.232 67.157 41.928 1.00 16.21 59 ASP A CA 1
ATOM 479 C C . ASP A 1 65 ? 29.868 67.348 41.252 1.00 16.24 59 ASP A C 1
ATOM 480 O O . ASP A 1 65 ? 28.838 66.942 41.806 1.00 16.55 59 ASP A O 1
ATOM 485 N N . VAL A 1 66 ? 29.857 67.971 40.071 1.00 13.88 60 VAL A N 1
ATOM 486 C CA . VAL A 1 66 ? 28.622 68.157 39.324 1.00 15.78 60 VAL A CA 1
ATOM 487 C C . VAL A 1 66 ? 27.973 66.814 39.008 1.00 15.90 60 VAL A C 1
ATOM 488 O O . VAL A 1 66 ? 26.770 66.622 39.208 1.00 15.34 60 VAL A O 1
ATOM 492 N N . LEU A 1 67 ? 28.786 65.887 38.513 1.00 13.16 61 LEU A N 1
ATOM 493 C CA . LEU A 1 67 ? 28.303 64.558 38.173 1.00 11.53 61 LEU A CA 1
ATOM 494 C C . LEU A 1 67 ? 27.719 63.840 39.386 1.00 15.17 61 LEU A C 1
ATOM 495 O O . LEU A 1 67 ? 26.624 63.286 39.304 1.00 13.52 61 LEU A O 1
ATOM 500 N N . ARG A 1 68 ? 28.442 63.850 40.499 1.00 14.56 62 ARG A N 1
ATOM 501 C CA . ARG A 1 68 ? 27.968 63.186 41.722 1.00 11.74 62 ARG A CA 1
ATOM 502 C C . ARG A 1 68 ? 26.693 63.817 42.272 1.00 12.61 62 ARG A C 1
ATOM 503 O O . ARG A 1 68 ? 25.799 63.105 42.766 1.00 14.82 62 ARG A O 1
ATOM 511 N N A ASP A 1 69 ? 26.605 65.141 42.204 0.28 15.15 63 ASP A N 1
ATOM 512 N N B ASP A 1 69 ? 26.610 65.145 42.214 0.72 15.14 63 ASP A N 1
ATOM 513 C CA A ASP A 1 69 ? 25.433 65.844 42.715 0.28 16.97 63 ASP A CA 1
ATOM 514 C CA B ASP A 1 69 ? 25.428 65.849 42.717 0.72 17.74 63 ASP A CA 1
ATOM 515 C C A ASP A 1 69 ? 24.195 65.488 41.896 0.28 15.74 63 ASP A C 1
ATOM 516 C C B ASP A 1 69 ? 24.202 65.445 41.903 0.72 16.80 63 ASP A C 1
ATOM 517 O O A ASP A 1 69 ? 23.096 65.348 42.434 0.28 15.08 63 ASP A O 1
ATOM 518 O O B ASP A 1 69 ? 23.120 65.204 42.452 0.72 14.17 63 ASP A O 1
ATOM 524 N N . THR A 1 70 ? 24.387 65.333 40.592 1.00 13.34 64 THR A N 1
ATOM 525 C CA . THR A 1 70 ? 23.298 64.990 39.694 1.00 12.24 64 THR A CA 1
ATOM 526 C C . THR A 1 70 ? 22.838 63.554 39.959 1.00 13.76 64 THR A C 1
ATOM 527 O O . THR A 1 70 ? 21.642 63.273 40.014 1.00 14.43 64 THR A O 1
ATOM 531 N N . LEU A 1 71 ? 23.799 62.652 40.138 1.00 12.94 65 LEU A N 1
ATOM 532 C CA . LEU A 1 71 ? 23.485 61.258 40.453 1.00 10.87 65 LEU A CA 1
ATOM 533 C C . LEU A 1 71 ? 22.716 61.156 41.759 1.00 12.86 65 LEU A C 1
ATOM 534 O O . LEU A 1 71 ? 21.732 60.427 41.846 1.00 12.51 65 LEU A O 1
ATOM 539 N N . ALA A 1 72 ? 23.159 61.904 42.766 1.00 14.21 66 ALA A N 1
ATOM 540 C CA . ALA A 1 72 ? 22.551 61.821 44.092 1.00 16.70 66 ALA A CA 1
ATOM 541 C C . ALA A 1 72 ? 21.089 62.259 44.074 1.00 14.59 66 ALA A C 1
ATOM 542 O O . ALA A 1 72 ? 20.245 61.614 44.707 1.00 14.12 66 ALA A O 1
ATOM 544 N N . ARG A 1 73 ? 20.798 63.340 43.352 1.00 13.05 67 ARG A N 1
ATOM 545 C CA . ARG A 1 73 ? 19.453 63.894 43.336 1.00 13.51 67 ARG A CA 1
ATOM 546 C C . A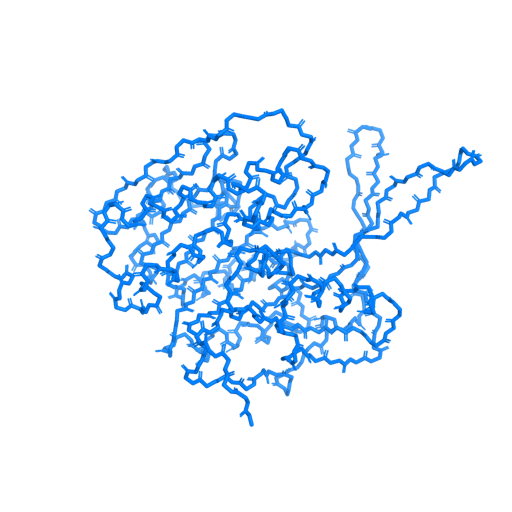RG A 1 73 ? 18.505 63.017 42.516 1.00 13.04 67 ARG A C 1
ATOM 547 O O . ARG A 1 73 ? 17.287 63.131 42.647 1.00 15.00 67 ARG A O 1
ATOM 555 N N . SER A 1 74 ? 19.065 62.133 41.687 1.00 12.82 68 SER A N 1
ATOM 556 C CA . SER A 1 74 ? 18.246 61.164 40.967 1.00 12.95 68 SER A CA 1
ATOM 557 C C . SER A 1 74 ? 18.291 59.779 41.625 1.00 14.99 68 SER A C 1
ATOM 558 O O . SER A 1 74 ? 17.875 58.772 41.027 1.00 12.74 68 SER A O 1
ATOM 561 N N . ASN A 1 75 ? 18.784 59.745 42.863 1.00 13.12 69 ASN A N 1
ATOM 562 C CA . ASN A 1 75 ? 18.754 58.548 43.710 1.00 14.34 69 ASN A CA 1
ATOM 563 C C . ASN A 1 75 ? 19.594 57.379 43.194 1.00 16.51 69 ASN A C 1
ATOM 564 O O . ASN A 1 75 ? 19.327 56.216 43.506 1.00 16.78 69 ASN A O 1
ATOM 569 N N . VAL A 1 76 ? 20.636 57.703 42.432 1.00 12.34 70 VAL A N 1
ATOM 570 C CA . VAL A 1 76 ? 21.542 56.692 41.905 1.00 12.44 70 VAL A CA 1
ATOM 571 C C . VAL A 1 76 ? 22.680 56.427 42.875 1.00 12.31 70 VAL A C 1
ATOM 572 O O . VAL A 1 76 ? 23.342 57.361 43.337 1.00 14.61 70 VAL A O 1
ATOM 576 N N . ASP A 1 77 ? 22.928 55.149 43.140 1.00 11.46 71 ASP A N 1
ATOM 577 C CA . ASP A 1 77 ? 24.017 54.726 44.025 1.00 11.92 71 ASP A CA 1
ATOM 578 C C . ASP A 1 77 ? 25.308 54.651 43.228 1.00 12.00 71 ASP A C 1
ATOM 579 O O . ASP A 1 77 ? 25.480 53.748 42.416 1.00 13.75 71 ASP A O 1
ATOM 584 N N . TYR A 1 78 ? 26.217 55.597 43.465 1.00 14.82 72 TYR A N 1
ATOM 585 C CA . TYR A 1 78 ? 27.469 55.616 42.701 1.00 13.11 72 TYR A CA 1
ATOM 586 C C . TYR A 1 78 ? 28.641 55.194 43.581 1.00 14.27 72 TYR A C 1
ATOM 587 O O . TYR A 1 78 ? 29.801 55.479 43.281 1.00 15.98 72 TYR A O 1
ATOM 596 N N . SER A 1 79 ? 28.346 54.482 44.665 1.00 12.65 73 SER A N 1
ATOM 597 C CA . SER A 1 79 ? 29.419 53.989 45.539 1.00 16.44 73 SER A CA 1
ATOM 598 C C . SER A 1 79 ? 30.384 53.075 44.786 1.00 16.22 73 SER A C 1
ATOM 599 O O . SER A 1 79 ? 31.525 52.900 45.201 1.00 17.43 73 SER A O 1
ATOM 602 N N . PHE A 1 80 ? 29.916 52.501 43.678 1.00 14.51 74 PHE A N 1
ATOM 603 C CA . PHE A 1 80 ? 30.706 51.606 42.849 1.00 14.55 74 PHE A CA 1
ATOM 604 C C . PHE A 1 80 ? 31.835 52.324 42.114 1.00 16.70 74 PHE A C 1
ATOM 605 O O . PHE A 1 80 ? 32.834 51.703 41.750 1.00 18.63 74 PHE A O 1
ATOM 613 N N . ALA A 1 81 ? 31.667 53.620 41.873 1.00 13.88 75 ALA A N 1
ATOM 614 C CA . ALA A 1 81 ? 32.575 54.337 40.976 1.00 12.44 75 ALA A CA 1
ATOM 615 C C . ALA A 1 81 ? 33.966 54.494 41.570 1.00 15.54 75 ALA A C 1
ATOM 616 O O . ALA A 1 81 ? 34.123 54.616 42.788 1.0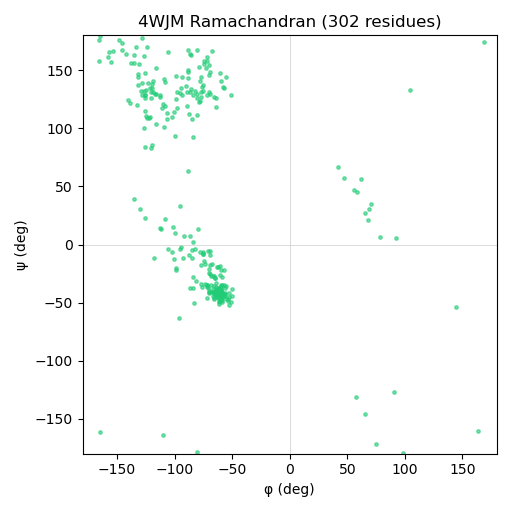0 19.03 75 ALA A O 1
ATOM 618 N N . ALA A 1 82 ? 34.967 54.513 40.699 1.00 14.39 76 ALA A N 1
ATOM 619 C CA . ALA A 1 82 ? 36.333 54.770 41.124 1.00 15.32 76 ALA A CA 1
ATOM 620 C C . ALA A 1 82 ? 36.596 56.266 41.097 1.00 18.57 76 ALA A C 1
ATOM 621 O O . ALA A 1 82 ? 36.479 56.892 40.045 1.00 16.95 76 ALA A O 1
ATOM 623 N N . ILE A 1 83 ? 36.930 56.839 42.252 1.00 18.52 77 ILE A N 1
ATOM 624 C CA . ILE A 1 83 ? 37.249 58.263 42.333 1.00 18.93 77 ILE A CA 1
ATOM 625 C C . ILE A 1 83 ? 38.755 58.462 42.209 1.00 18.33 77 ILE A C 1
ATOM 626 O O . ILE A 1 83 ? 39.534 57.730 42.831 1.00 19.89 77 ILE A O 1
ATOM 631 N N . SER A 1 84 ? 39.161 59.434 41.394 1.00 17.42 78 SER A N 1
ATOM 632 C CA . SER A 1 84 ? 40.581 59.779 41.241 1.00 17.62 78 SER A CA 1
ATOM 633 C C . SER A 1 84 ? 40.754 61.276 41.020 1.00 17.32 78 SER A C 1
ATOM 634 O O . SER A 1 84 ? 39.782 61.985 40.747 1.00 17.88 78 SER A O 1
ATOM 637 N N . ASN A 1 85 ? 41.999 61.752 41.118 1.00 18.78 79 ASN A N 1
ATOM 638 C CA . ASN A 1 85 ? 42.291 63.170 40.951 1.00 21.51 79 ASN A CA 1
ATOM 639 C C . ASN A 1 85 ? 42.523 63.594 39.496 1.00 24.30 79 ASN A C 1
ATOM 640 O O . ASN A 1 85 ? 42.895 64.740 39.224 1.00 25.81 79 ASN A O 1
ATOM 645 N N . ARG A 1 86 ? 42.293 62.671 38.569 1.00 20.78 80 ARG A N 1
ATOM 646 C CA . ARG A 1 86 ? 42.415 62.962 37.145 1.00 18.94 80 ARG A CA 1
ATOM 647 C C . ARG A 1 86 ? 41.247 63.829 36.688 1.00 18.21 80 ARG A C 1
ATOM 648 O O . ARG A 1 86 ? 40.167 63.767 37.265 1.00 17.04 80 ARG A O 1
ATOM 656 N N . PRO A 1 87 ? 41.458 64.650 35.648 1.00 16.32 81 PRO A N 1
ATOM 657 C CA . PRO A 1 87 ? 40.383 65.545 35.202 1.00 14.30 81 PRO A CA 1
ATOM 658 C C . PRO A 1 87 ? 39.177 64.834 34.589 1.00 14.75 81 PRO A C 1
ATOM 659 O O . PRO A 1 87 ? 39.228 63.640 34.268 1.00 15.30 81 PRO A O 1
ATOM 663 N N . THR A 1 88 ? 38.096 65.592 34.441 1.00 12.88 82 THR A N 1
ATOM 664 C CA . THR A 1 88 ? 36.853 65.097 33.876 1.00 12.29 82 THR A CA 1
ATOM 665 C C . THR A 1 88 ? 36.817 65.282 32.368 1.00 12.96 82 THR A C 1
ATOM 666 O O . THR A 1 88 ? 37.192 66.337 31.856 1.00 12.88 82 THR A O 1
ATOM 670 N N . THR A 1 89 ? 36.364 64.246 31.665 1.00 11.93 83 THR A N 1
ATOM 671 C CA . THR A 1 89 ? 36.088 64.311 30.230 1.00 12.89 83 THR A CA 1
ATOM 672 C C . THR A 1 89 ? 35.188 65.496 29.866 1.00 12.18 83 THR A C 1
ATOM 673 O O . THR A 1 89 ? 34.125 65.674 30.458 1.00 13.61 83 THR A O 1
ATOM 677 N N . LEU A 1 90 ? 35.613 66.293 28.884 1.00 12.78 84 LEU A N 1
ATOM 678 C CA . LEU A 1 90 ? 34.821 67.427 28.383 1.00 13.14 84 LEU A CA 1
ATOM 679 C C . LEU A 1 90 ? 34.479 67.237 26.907 1.00 16.25 84 LEU A C 1
ATOM 680 O O . LEU A 1 90 ? 35.362 66.939 26.089 1.00 16.74 84 LEU A O 1
ATOM 685 N N . ALA A 1 91 ? 33.204 67.415 26.563 1.00 13.21 85 ALA A N 1
ATOM 686 C CA . ALA A 1 91 ? 32.754 67.311 25.175 1.00 15.97 85 ALA A CA 1
ATOM 687 C C . ALA A 1 91 ? 32.219 68.649 24.676 1.00 19.32 85 ALA A C 1
ATOM 688 O O . ALA A 1 91 ? 31.110 69.051 25.031 1.00 21.23 85 ALA A O 1
ATOM 690 N N . PHE A 1 92 ? 33.013 69.337 23.859 1.00 16.47 86 PHE A N 1
ATOM 691 C CA . PHE A 1 92 ? 32.636 70.646 23.321 1.00 19.95 86 PHE A CA 1
ATOM 692 C C . PHE A 1 92 ? 31.791 70.525 22.056 1.00 26.92 86 PHE A C 1
ATOM 693 O O . PHE A 1 92 ? 32.102 69.748 21.158 1.00 27.87 86 PHE A O 1
ATOM 701 N N . VAL A 1 93 ? 30.713 71.298 22.009 1.00 23.02 87 VAL A N 1
ATOM 702 C CA . VAL A 1 93 ? 29.852 71.366 20.832 1.00 30.43 87 VAL A CA 1
ATOM 703 C C . VAL A 1 93 ? 29.831 72.798 20.324 1.00 33.72 87 VAL A C 1
ATOM 704 O O . VAL A 1 93 ? 29.770 73.730 21.122 1.00 30.04 87 VAL A O 1
ATOM 708 N N . ARG A 1 94 ? 29.908 72.969 19.006 1.00 31.89 88 ARG A N 1
ATOM 709 C CA . ARG A 1 94 ? 29.777 74.282 18.386 1.00 35.46 88 ARG A CA 1
ATOM 710 C C . ARG A 1 94 ? 28.908 74.197 17.133 1.00 42.53 88 ARG A C 1
ATOM 711 O O . ARG A 1 94 ? 28.777 73.133 16.524 1.00 39.63 88 ARG A O 1
ATOM 719 N N . LEU A 1 95 ? 28.312 75.323 16.759 1.00 46.41 89 LEU A N 1
ATOM 720 C CA . LEU A 1 95 ? 27.647 75.439 15.468 1.00 46.44 89 LEU A CA 1
ATOM 721 C C . LEU A 1 95 ? 28.508 76.309 14.561 1.00 49.37 89 LEU A C 1
ATOM 722 O O . LEU A 1 95 ? 28.696 77.494 14.829 1.00 52.17 89 LEU A O 1
ATOM 724 N N . VAL A 1 96 ? 29.053 75.707 13.508 1.00 48.20 90 VAL A N 1
ATOM 725 C CA . VAL A 1 96 ? 29.897 76.428 12.559 1.00 48.97 90 VAL A CA 1
ATOM 726 C C . VAL A 1 96 ? 29.312 76.338 11.156 1.00 50.88 90 VAL A C 1
ATOM 727 O O . VAL A 1 96 ? 29.322 75.269 10.537 1.00 48.05 90 VAL A O 1
ATOM 731 N N . ASP A 1 97 ? 28.800 77.465 10.670 1.00 57.17 91 ASP A N 1
ATOM 732 C CA . ASP A 1 97 ? 28.170 77.539 9.353 1.00 61.78 91 ASP A CA 1
ATOM 733 C C . ASP A 1 97 ? 27.000 76.564 9.249 1.00 64.10 91 ASP A C 1
ATOM 734 O O . ASP A 1 97 ? 26.861 75.848 8.257 1.00 66.25 91 ASP A O 1
ATOM 739 N N . GLY A 1 98 ? 26.168 76.534 10.286 1.00 63.17 92 GLY A N 1
ATOM 740 C CA . GLY A 1 98 ? 24.998 75.675 10.310 1.00 62.52 92 GLY A CA 1
ATOM 741 C C . GLY A 1 98 ? 25.324 74.196 10.378 1.00 61.54 92 GLY A C 1
ATOM 742 O O . GLY A 1 98 ? 24.504 73.353 10.016 1.00 64.28 92 GLY A O 1
ATOM 743 N N . GLN A 1 99 ? 26.527 73.875 10.840 1.00 52.30 93 GLN A N 1
ATOM 744 C CA . GLN A 1 99 ? 26.930 72.484 10.994 1.00 45.94 93 GLN A CA 1
ATOM 745 C C . GLN A 1 99 ? 27.542 72.261 12.373 1.00 46.00 93 GLN A C 1
ATOM 746 O O . GLN A 1 99 ? 28.220 73.138 12.911 1.00 46.94 93 GLN A O 1
ATOM 748 N N . ALA A 1 100 ? 27.292 71.087 12.945 1.00 42.80 94 ALA A N 1
ATOM 749 C CA . ALA A 1 100 ? 27.770 70.766 14.287 1.00 40.02 94 ALA A CA 1
ATOM 750 C C . ALA A 1 100 ? 29.231 70.330 14.277 1.00 38.60 94 ALA A C 1
ATOM 752 N N . ARG A 1 101 ? 30.032 70.940 15.142 1.00 38.37 95 ARG A N 1
ATOM 753 C CA . ARG A 1 101 ? 31.437 70.581 15.269 1.00 38.65 95 ARG A CA 1
ATOM 754 C C . ARG A 1 101 ? 31.718 70.103 16.687 1.00 39.19 95 ARG A C 1
ATOM 755 O O . ARG A 1 101 ? 31.288 70.737 17.643 1.00 42.44 95 ARG A O 1
ATOM 760 N N . TYR A 1 102 ? 32.449 69.000 16.818 1.00 37.39 96 TYR A N 1
ATOM 761 C CA . TYR A 1 102 ? 32.697 68.391 18.129 1.00 35.87 96 TYR A CA 1
ATOM 762 C C . TYR A 1 102 ? 34.183 68.362 18.478 1.00 35.84 96 TYR A C 1
ATOM 763 O O . TYR A 1 102 ? 35.021 68.109 17.612 1.00 43.54 96 TYR A O 1
ATOM 772 N N . ALA A 1 103 ? 34.506 68.628 19.743 1.00 23.09 97 ALA A N 1
ATOM 773 C CA . ALA A 1 103 ? 35.880 68.498 20.231 1.00 21.53 97 ALA A CA 1
ATOM 774 C C . ALA A 1 103 ? 35.865 67.727 21.542 1.00 22.72 97 ALA A C 1
ATOM 775 O O . ALA A 1 103 ? 35.244 68.153 22.512 1.00 23.40 97 ALA A O 1
ATOM 777 N N . PHE A 1 104 ? 36.555 66.596 21.553 1.00 17.14 98 PHE A N 1
ATOM 778 C CA . PHE A 1 104 ? 36.503 65.669 22.675 1.00 15.27 98 PHE A CA 1
ATOM 779 C C . PHE A 1 104 ? 37.800 65.711 23.490 1.00 17.96 98 PHE A C 1
ATOM 780 O O . PHE A 1 104 ? 38.845 65.245 23.026 1.00 19.68 98 PHE A O 1
ATOM 788 N N . TYR A 1 105 ? 37.735 66.280 24.692 1.00 14.70 99 TYR A N 1
ATOM 789 C CA . TYR A 1 105 ? 38.909 66.426 25.551 1.00 17.28 99 TYR A CA 1
ATOM 790 C C . TYR A 1 105 ? 38.903 65.313 26.609 1.00 14.14 99 TYR A C 1
ATOM 791 O O . TYR A 1 105 ? 38.271 65.439 27.652 1.00 14.12 99 TYR A O 1
ATOM 800 N N . ASP A 1 106 ? 39.588 64.216 26.306 1.00 15.45 100 ASP A N 1
ATOM 801 C CA . ASP A 1 106 ? 39.536 63.013 27.138 1.00 14.13 100 ASP A CA 1
ATOM 802 C C . ASP A 1 106 ? 40.928 62.467 27.486 1.00 16.53 100 ASP A C 1
ATOM 803 O O . ASP A 1 106 ? 41.101 61.256 27.653 1.00 16.10 100 ASP A O 1
ATOM 808 N N . GLU A 1 107 ? 41.918 63.348 27.595 1.00 14.70 101 GLU A N 1
ATOM 809 C CA . GLU A 1 107 ? 43.282 62.911 27.901 1.00 15.26 101 GLU A CA 1
ATOM 810 C C . GLU A 1 107 ? 43.486 62.606 29.383 1.00 15.18 101 GLU A C 1
ATOM 811 O O . GLU A 1 107 ? 43.265 63.467 30.227 1.00 14.90 101 GLU A O 1
ATOM 817 N N . ASN A 1 108 ? 43.909 61.369 29.673 1.00 15.00 102 ASN A N 1
ATOM 818 C CA A ASN A 1 108 ? 44.242 60.939 31.028 0.52 14.96 102 ASN A CA 1
ATOM 819 C CA B ASN A 1 108 ? 44.249 60.939 31.034 0.48 15.04 102 ASN A CA 1
ATOM 820 C C . ASN A 1 108 ? 43.173 61.306 32.056 1.00 15.58 102 ASN A C 1
ATOM 821 O O . ASN A 1 108 ? 43.475 61.770 33.151 1.00 14.65 102 ASN A O 1
ATOM 830 N N . THR A 1 109 ? 41.918 61.084 31.689 1.00 15.70 103 THR A N 1
ATOM 831 C CA . THR A 1 109 ? 40.792 61.483 32.523 1.00 14.24 103 THR A CA 1
ATOM 832 C C . THR A 1 109 ? 40.435 60.422 33.549 1.00 12.76 103 THR A C 1
ATOM 833 O O . THR A 1 109 ? 40.868 59.264 33.432 1.00 14.23 103 THR A O 1
ATOM 837 N N . ALA A 1 110 ? 39.658 60.831 34.552 1.00 13.94 104 ALA A N 1
ATOM 838 C CA . ALA A 1 110 ? 39.122 59.895 35.541 1.00 13.24 104 ALA A CA 1
ATOM 839 C C . ALA A 1 110 ? 38.409 58.746 34.855 1.00 16.09 104 ALA A C 1
ATOM 840 O O . ALA A 1 110 ? 38.604 57.591 35.219 1.00 16.96 104 ALA A O 1
ATOM 842 N N . GLY A 1 111 ? 37.586 59.057 33.856 1.00 13.79 105 GLY A N 1
ATOM 843 C CA . GLY A 1 111 ? 36.821 58.019 33.190 1.00 13.14 105 GLY A CA 1
ATOM 844 C C . GLY A 1 111 ? 37.630 57.101 32.291 1.00 14.49 105 GLY A C 1
ATOM 845 O O . GLY A 1 111 ? 37.340 55.909 32.188 1.00 15.91 105 GLY A O 1
ATOM 846 N N . ARG A 1 112 ? 38.651 57.640 31.633 1.00 12.71 106 ARG A N 1
ATOM 847 C CA . ARG A 1 112 ? 39.348 56.855 30.618 1.00 12.20 106 ARG A CA 1
ATOM 848 C C . ARG A 1 112 ? 40.379 55.908 31.228 1.00 14.51 106 ARG A C 1
ATOM 849 O O . ARG A 1 112 ? 40.608 54.821 30.697 1.00 15.78 106 ARG A O 1
ATOM 857 N N . MET A 1 113 ? 40.983 56.297 32.348 1.00 14.96 107 MET A N 1
ATOM 858 C CA . MET A 1 113 ? 42.132 55.534 32.843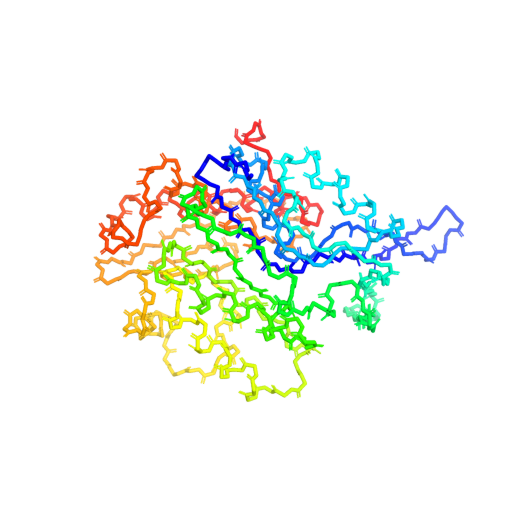 1.00 16.32 107 MET A CA 1
ATOM 859 C C . MET A 1 113 ? 41.765 54.488 33.895 1.00 18.70 107 MET A C 1
ATOM 860 O O . MET A 1 113 ? 42.558 54.193 34.787 1.00 22.43 107 MET A O 1
ATOM 865 N N . LEU A 1 114 ? 40.573 53.913 33.769 1.00 20.46 108 LEU A N 1
ATOM 866 C CA . LEU A 1 114 ? 40.179 52.799 34.634 1.00 18.49 108 LEU A CA 1
ATOM 867 C C . LEU A 1 114 ? 41.117 51.613 34.466 1.00 21.90 108 LEU A C 1
ATOM 868 O O . LEU A 1 114 ? 41.635 51.368 33.378 1.00 25.56 108 LEU A O 1
ATOM 873 N N . SER A 1 115 ? 41.316 50.869 35.546 1.00 20.35 109 SER A N 1
ATOM 874 C CA . SER A 1 115 ? 42.111 49.648 35.502 1.00 22.36 109 SER A CA 1
ATOM 875 C C . SER A 1 115 ? 41.292 48.480 36.024 1.00 18.83 109 SER A C 1
ATOM 876 O O . SER A 1 115 ? 40.227 48.685 36.600 1.00 22.23 109 SER A O 1
ATOM 879 N N . ARG A 1 116 ? 41.803 47.259 35.860 1.00 23.97 110 ARG A N 1
ATOM 880 C CA . ARG A 1 116 ? 41.130 46.079 36.399 1.00 24.08 110 ARG A CA 1
ATOM 881 C C . ARG A 1 116 ? 40.929 46.194 37.913 1.00 23.34 110 ARG A C 1
ATOM 882 O O . ARG A 1 116 ? 39.906 45.748 38.457 1.00 24.85 110 ARG A O 1
ATOM 884 N N . ASN A 1 117 ? 41.890 46.824 38.585 1.00 23.29 111 ASN A N 1
ATOM 885 C CA . ASN A 1 117 ? 41.784 47.098 40.020 1.00 29.61 111 ASN A CA 1
ATOM 886 C C . ASN A 1 117 ? 40.545 47.908 40.404 1.00 27.65 111 ASN A C 1
ATOM 887 O O . ASN A 1 117 ? 40.118 47.884 41.552 1.00 24.92 111 ASN A O 1
ATOM 889 N N . ASP A 1 118 ? 39.977 48.637 39.450 1.00 20.23 112 ASP A N 1
ATOM 890 C CA . ASP A 1 118 ? 38.842 49.507 39.750 1.00 21.30 112 ASP A CA 1
ATOM 891 C C . ASP A 1 118 ? 37.488 48.807 39.655 1.00 23.02 112 ASP A C 1
ATOM 892 O O . ASP A 1 118 ? 36.469 49.379 40.040 1.00 21.88 112 ASP A O 1
ATOM 897 N N . MET A 1 119 ? 37.468 47.581 39.138 1.00 21.35 113 MET A N 1
ATOM 898 C CA . MET A 1 119 ? 36.196 46.900 38.912 1.00 22.34 113 MET A CA 1
ATOM 899 C C . MET A 1 119 ? 35.418 46.738 40.217 1.00 18.59 113 MET A C 1
ATOM 900 O O . MET A 1 119 ? 36.001 46.502 41.279 1.00 21.29 113 MET A O 1
ATOM 905 N N . PRO A 1 120 ? 34.094 46.918 40.147 1.00 17.74 114 PRO A N 1
ATOM 906 C CA . PRO A 1 120 ? 33.257 46.883 41.347 1.00 21.77 114 PRO A CA 1
ATOM 907 C C . PRO A 1 120 ? 33.043 45.485 41.908 1.00 22.88 114 PRO A C 1
ATOM 908 O O . PRO A 1 120 ? 33.162 44.473 41.196 1.00 22.94 114 PRO A O 1
ATOM 912 N N . TYR A 1 121 ? 32.707 45.450 43.193 1.00 22.39 115 TYR A N 1
ATOM 913 C CA . TYR A 1 121 ? 32.220 44.242 43.834 1.00 22.05 115 TYR A CA 1
ATOM 914 C C . TYR A 1 121 ? 30.750 44.029 43.465 1.00 19.38 115 TYR A C 1
ATOM 915 O O . TYR A 1 121 ? 29.909 44.903 43.690 1.00 20.17 115 TYR A O 1
ATOM 924 N N . VAL A 1 122 ? 30.465 42.864 42.887 1.00 19.33 116 VAL A N 1
ATOM 925 C CA . VAL A 1 122 ? 29.147 42.527 42.345 1.00 17.52 116 VAL A CA 1
ATOM 926 C C . VAL A 1 122 ? 28.626 41.240 42.973 1.00 19.70 116 VAL A C 1
ATOM 927 O O . VAL A 1 122 ? 29.146 40.162 42.680 1.00 24.20 116 VAL A O 1
ATOM 931 N N . ASP A 1 123 ? 27.617 41.324 43.836 1.00 21.52 117 ASP A N 1
ATOM 932 C CA . ASP A 1 123 ? 27.100 40.087 44.427 1.00 20.81 117 ASP A CA 1
ATOM 933 C C . ASP A 1 123 ? 25.708 39.753 43.903 1.00 17.31 117 ASP A C 1
ATOM 934 O O . ASP A 1 123 ? 25.277 40.288 42.885 1.00 18.17 117 ASP A O 1
ATOM 939 N N . GLU A 1 124 ? 25.009 38.863 44.598 1.00 23.06 118 GLU A N 1
ATOM 940 C CA . GLU A 1 124 ? 23.721 38.382 44.120 1.00 24.21 118 GLU A CA 1
ATOM 941 C C . GLU A 1 124 ? 22.618 39.440 44.168 1.00 22.52 118 GLU A C 1
ATOM 942 O O . GLU A 1 124 ? 21.533 39.209 43.636 1.00 28.02 118 GLU A O 1
ATOM 948 N N . THR A 1 125 ? 22.876 40.590 44.793 1.00 19.06 119 THR A N 1
ATOM 949 C CA . THR A 1 125 ? 21.848 41.629 44.887 1.00 22.56 119 THR A CA 1
ATOM 950 C C . THR A 1 125 ? 21.908 42.639 43.732 1.00 21.17 119 THR A C 1
ATOM 951 O O . THR A 1 125 ? 21.183 43.638 43.742 1.00 20.32 119 THR A O 1
ATOM 955 N N . ILE A 1 126 ? 22.752 42.361 42.740 1.00 16.08 120 ILE A N 1
ATOM 956 C CA . ILE A 1 126 ? 22.713 43.083 41.462 1.00 14.81 120 ILE A CA 1
ATOM 957 C C . ILE A 1 126 ? 21.984 42.224 40.430 1.00 17.54 120 ILE A C 1
ATOM 958 O O . ILE A 1 126 ? 22.469 41.161 40.055 1.00 19.30 120 ILE A O 1
ATOM 963 N N . SER A 1 127 ? 20.820 42.676 39.970 1.00 14.29 121 SER A N 1
ATOM 964 C CA . SER A 1 127 ? 20.024 41.845 39.071 1.00 13.04 121 SER A CA 1
ATOM 965 C C . SER A 1 127 ? 20.454 41.975 37.612 1.00 14.65 121 SER A C 1
ATOM 966 O O . SER A 1 127 ? 20.296 41.037 36.824 1.00 15.66 121 SER A O 1
ATOM 969 N N . ALA A 1 128 ? 21.007 43.127 37.246 1.00 13.89 122 ALA A N 1
ATOM 970 C CA . ALA A 1 128 ? 21.353 43.359 35.844 1.00 11.58 122 ALA A CA 1
ATOM 971 C C . ALA A 1 128 ? 22.458 44.383 35.712 1.00 13.06 122 ALA A C 1
ATOM 972 O O . ALA A 1 128 ? 22.663 45.196 36.610 1.00 13.30 122 ALA A O 1
ATOM 974 N N . MET A 1 129 ? 23.177 44.335 34.594 1.00 12.21 123 MET A N 1
ATOM 975 C CA . MET A 1 129 ? 24.215 45.331 34.334 1.00 11.59 123 MET A CA 1
ATOM 976 C C . MET A 1 129 ? 24.047 45.863 32.927 1.00 10.48 123 MET A C 1
ATOM 977 O O . MET A 1 129 ? 23.638 45.125 32.029 1.00 13.10 123 MET A O 1
ATOM 982 N N . LEU A 1 130 ? 24.366 47.141 32.741 1.00 11.37 124 LEU A N 1
ATOM 983 C CA . LEU A 1 130 ? 24.253 47.768 31.426 1.00 10.41 124 LEU A CA 1
ATOM 984 C C . LEU A 1 130 ? 25.593 48.355 31.002 1.00 10.75 124 LEU A C 1
ATOM 985 O O . LEU A 1 130 ? 26.306 48.954 31.811 1.00 12.48 124 LEU A O 1
ATOM 990 N N . PHE A 1 131 ? 25.910 48.170 29.723 1.00 9.16 125 PHE A N 1
ATOM 991 C CA . PHE A 1 131 ? 27.136 48.687 29.100 1.00 9.74 125 PHE A CA 1
ATOM 992 C C . PHE A 1 131 ? 26.805 49.408 27.795 1.00 9.72 125 PHE A C 1
ATOM 993 O O . PHE A 1 131 ? 25.778 49.122 27.168 1.00 12.15 125 PHE A O 1
ATOM 1001 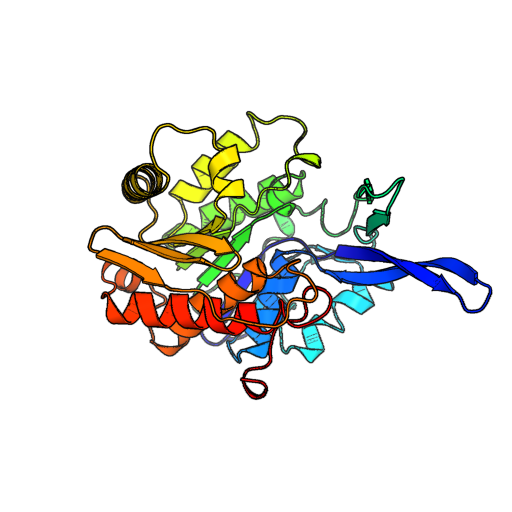N N . GLY A 1 132 ? 27.663 50.332 27.371 1.00 10.42 126 GLY A N 1
ATOM 1002 C CA . GLY A 1 132 ? 27.478 50.911 26.046 1.00 10.67 126 GLY A CA 1
ATOM 1003 C C . GLY A 1 132 ? 28.287 52.139 25.679 1.00 9.91 126 GLY A C 1
ATOM 1004 O O . GLY A 1 132 ? 29.048 52.684 26.490 1.00 10.46 126 GLY A O 1
ATOM 1005 N N . CYS A 1 133 ? 28.142 52.534 24.418 1.00 12.06 127 CYS A N 1
ATOM 1006 C CA . CYS A 1 133 ? 28.554 53.852 23.937 1.00 13.08 127 CYS A CA 1
ATOM 1007 C C . CYS A 1 133 ? 30.064 54.076 23.996 1.00 13.56 127 CYS A C 1
ATOM 1008 O O . CYS A 1 133 ? 30.843 53.138 23.787 1.00 13.95 127 CYS A O 1
ATOM 1011 N N . ILE A 1 134 ? 30.482 55.310 24.269 1.00 11.33 128 ILE A N 1
ATOM 1012 C CA . ILE A 1 134 ? 31.871 55.675 23.975 1.00 11.05 128 ILE A CA 1
ATOM 1013 C C . ILE A 1 134 ? 32.872 55.130 25.002 1.00 13.23 128 ILE A C 1
ATOM 1014 O O . ILE A 1 134 ? 34.064 55.064 24.718 1.00 15.14 128 ILE A O 1
ATOM 1019 N N . SER A 1 135 ? 32.392 54.739 26.179 1.00 11.94 129 SER A N 1
ATOM 1020 C CA . SER A 1 135 ? 33.253 54.101 27.180 1.00 12.32 129 SER A CA 1
ATOM 1021 C C . SER A 1 135 ? 33.844 52.795 26.636 1.00 15.55 129 SER A C 1
ATOM 1022 O O . SER A 1 135 ? 34.832 52.288 27.175 1.00 14.62 129 SER A O 1
ATOM 1025 N N . LEU A 1 136 ? 33.236 52.252 25.584 1.00 13.69 130 LEU A N 1
ATOM 1026 C CA . LEU A 1 136 ? 33.706 50.996 24.994 1.00 14.10 130 LEU A CA 1
ATOM 1027 C C . LEU A 1 136 ? 34.687 51.241 23.853 1.00 16.18 130 LEU A C 1
ATOM 1028 O O . LEU A 1 136 ? 35.334 50.312 23.386 1.00 17.17 130 LEU A O 1
ATOM 1033 N N . ILE A 1 137 ? 34.787 52.487 23.399 1.00 15.21 131 ILE A N 1
ATOM 1034 C CA . ILE A 1 137 ? 35.732 52.845 22.336 1.00 13.99 131 ILE A CA 1
ATOM 1035 C C . ILE A 1 137 ? 37.123 53.089 22.880 1.00 17.91 131 ILE A C 1
ATOM 1036 O O . ILE A 1 137 ? 38.112 52.566 22.361 1.00 20.32 131 ILE A O 1
ATOM 1041 N N . SER A 1 138 ? 37.181 53.916 23.916 1.00 18.92 132 SER A N 1
ATOM 1042 C CA . SER A 1 138 ? 38.430 54.386 24.494 1.00 20.90 132 SER A CA 1
ATOM 1043 C C . SER A 1 138 ? 39.197 53.320 25.275 1.00 19.80 132 SER A C 1
ATOM 1044 O O . SER A 1 138 ? 38.619 52.340 25.740 1.00 18.64 132 SER A O 1
ATOM 1047 N N . GLU A 1 139 ? 40.500 53.539 25.420 1.00 18.99 133 GLU A N 1
ATOM 1048 C CA . GLU A 1 139 ? 41.373 52.674 26.205 1.00 16.93 133 GLU A CA 1
ATOM 1049 C C . GLU A 1 139 ? 42.125 53.509 27.237 1.00 19.05 133 GLU A C 1
ATOM 1050 O O . GLU A 1 139 ? 42.474 54.669 26.969 1.00 18.39 133 GLU A O 1
ATOM 1056 N N . PRO A 1 140 ? 42.419 52.920 28.403 1.00 16.69 134 PRO A N 1
ATOM 1057 C CA . PRO A 1 140 ? 42.172 51.509 28.739 1.00 17.82 134 PRO A CA 1
ATOM 1058 C C . PRO A 1 140 ? 40.772 51.163 29.257 1.00 17.92 134 PRO A C 1
ATOM 1059 O O . PRO A 1 140 ? 40.512 49.975 29.471 1.00 18.90 134 PRO A O 1
ATOM 1063 N N . CYS A 1 141 ? 39.898 52.145 29.473 1.00 15.51 135 CYS A N 1
ATOM 1064 C CA . CYS A 1 141 ? 38.612 51.831 30.104 1.00 15.10 135 CYS A CA 1
ATOM 1065 C C . CYS A 1 141 ? 37.792 50.808 29.310 1.00 13.82 135 CYS A C 1
ATOM 1066 O O . CYS A 1 141 ? 37.098 49.987 29.908 1.00 15.53 135 CYS A O 1
ATOM 1069 N N . GLY A 1 142 ? 37.878 50.852 27.985 1.00 15.34 136 GLY A N 1
ATOM 1070 C CA . GLY A 1 142 ? 37.097 49.962 27.139 1.00 13.84 136 GLY A CA 1
ATOM 1071 C C . GLY A 1 142 ? 37.394 48.506 27.432 1.00 17.63 136 GLY A C 1
ATOM 1072 O O . GLY A 1 142 ? 36.491 47.664 27.473 1.00 15.39 136 GLY A O 1
ATOM 1073 N N . SER A 1 143 ? 38.671 48.198 27.639 1.00 15.55 137 SER A N 1
ATOM 1074 C CA . SER A 1 143 ? 39.062 46.828 27.958 1.00 15.28 137 SER A CA 1
ATOM 1075 C C . SER A 1 143 ? 38.557 46.417 29.336 1.00 19.83 137 SER A C 1
ATOM 1076 O O . SER A 1 143 ? 38.190 45.263 29.551 1.00 19.36 137 SER A O 1
ATOM 1079 N N . VAL A 1 144 ? 38.529 47.370 30.266 1.00 18.46 138 VAL A N 1
ATOM 1080 C CA . VAL A 1 144 ? 38.031 47.100 31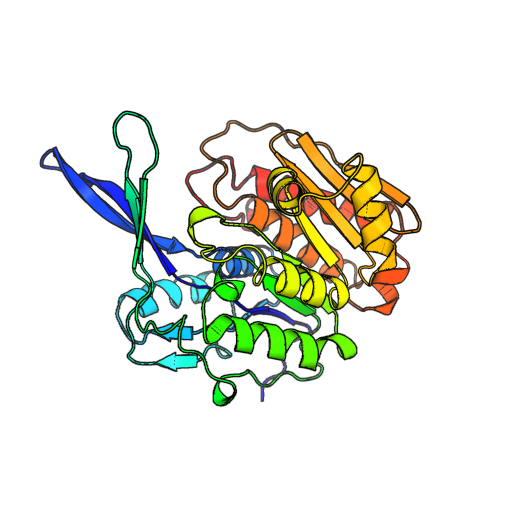.602 1.00 14.44 138 VAL A CA 1
ATOM 1081 C C . VAL A 1 144 ? 36.536 46.784 31.554 1.00 13.76 138 VAL A C 1
ATOM 1082 O O . VAL A 1 144 ? 36.071 45.816 32.160 1.00 15.84 138 VAL A O 1
ATOM 1086 N N . TYR A 1 145 ? 35.782 47.601 30.822 1.00 13.71 139 TYR A N 1
ATOM 1087 C CA . TYR A 1 145 ? 34.347 47.370 30.707 1.00 13.87 139 TYR A CA 1
ATOM 1088 C C . TYR A 1 145 ? 34.061 46.044 30.002 1.00 13.89 139 TYR A C 1
ATOM 1089 O O . TYR A 1 145 ? 33.182 45.304 30.434 1.00 15.16 139 TYR A O 1
ATOM 1098 N N . GLU A 1 146 ? 34.809 45.725 28.944 1.00 14.45 140 GLU A N 1
ATOM 1099 C CA . GLU A 1 146 ? 34.571 44.460 28.242 1.00 14.42 140 GLU A CA 1
ATOM 1100 C C . GLU A 1 146 ? 34.871 43.282 29.159 1.00 15.70 140 GLU A C 1
ATOM 1101 O O . GLU A 1 146 ? 34.154 42.277 29.154 1.00 17.44 140 GLU A O 1
ATOM 1107 N N . THR A 1 147 ? 35.924 43.415 29.951 1.00 14.84 141 THR A N 1
ATOM 1108 C CA . THR A 1 147 ? 36.294 42.373 30.904 1.00 18.52 141 THR A CA 1
ATOM 1109 C C . THR A 1 147 ? 35.204 42.169 31.957 1.00 17.10 141 THR A C 1
ATOM 1110 O O . THR A 1 147 ? 34.887 41.040 32.342 1.00 18.65 141 THR A O 1
ATOM 1114 N N . LEU A 1 148 ? 34.624 43.269 32.418 1.00 16.49 142 LEU A N 1
ATOM 1115 C CA . LEU A 1 148 ? 33.576 43.214 33.425 1.00 14.39 142 LEU A CA 1
ATOM 1116 C C . LEU A 1 148 ? 32.335 42.532 32.857 1.00 16.67 142 LEU A C 1
ATOM 1117 O O . LEU A 1 148 ? 31.713 41.720 33.531 1.00 15.84 142 LEU A O 1
ATOM 1122 N N . LEU A 1 149 ? 31.984 42.853 31.615 1.00 12.86 143 LEU A N 1
ATOM 1123 C CA . LEU A 1 149 ? 30.845 42.203 30.971 1.00 12.67 143 LEU A CA 1
ATOM 1124 C C . LEU A 1 149 ? 31.098 40.695 30.861 1.00 17.56 143 LEU A C 1
ATOM 1125 O O . LEU A 1 149 ? 30.247 39.892 31.247 1.00 16.97 143 LEU A O 1
ATOM 1130 N N . ALA A 1 150 ? 32.270 40.324 30.358 1.00 16.22 144 ALA A N 1
ATOM 1131 C CA . ALA A 1 150 ? 32.616 38.911 30.187 1.00 15.68 144 ALA A CA 1
ATOM 1132 C C . ALA A 1 150 ? 32.621 38.173 31.534 1.00 20.46 144 ALA A C 1
ATOM 1133 O O . ALA A 1 150 ? 32.176 37.029 31.621 1.00 22.38 144 ALA A O 1
ATOM 1135 N N . ARG A 1 151 ? 33.103 38.831 32.584 1.00 19.00 145 ARG A N 1
ATOM 1136 C CA . ARG A 1 151 ? 33.139 38.225 33.920 1.00 23.07 145 ARG A CA 1
ATOM 1137 C C . ARG A 1 151 ? 31.751 37.990 34.503 1.00 19.19 145 ARG A C 1
ATOM 1138 O O . ARG A 1 151 ? 31.510 36.972 35.156 1.00 22.03 145 ARG A O 1
ATOM 1146 N N . GLU A 1 152 ? 30.828 38.918 34.271 1.00 19.51 146 GLU A N 1
ATOM 1147 C CA . GLU A 1 152 ? 29.537 38.852 34.943 1.00 18.82 146 GLU A CA 1
ATOM 1148 C C . GLU A 1 152 ? 28.403 38.278 34.102 1.00 17.90 146 GLU A C 1
ATOM 1149 O O . GLU A 1 152 ? 27.336 37.968 34.640 1.00 17.63 146 GLU A O 1
ATOM 1155 N N . ALA A 1 153 ? 28.622 38.142 32.796 1.00 17.93 147 ALA A N 1
ATOM 1156 C CA . ALA A 1 153 ? 27.569 37.664 31.899 1.00 16.12 147 ALA A CA 1
ATOM 1157 C C . ALA A 1 153 ? 26.939 36.343 32.352 1.00 17.96 147 ALA A C 1
ATOM 1158 O O . ALA A 1 153 ? 25.739 36.198 32.281 1.00 19.89 147 ALA A O 1
ATOM 1160 N N . PRO A 1 154 ? 27.736 35.379 32.834 1.00 16.36 148 PRO A N 1
ATOM 1161 C CA . PRO A 1 154 ? 27.062 34.131 33.240 1.00 19.20 148 PRO A CA 1
ATOM 1162 C C . PRO A 1 154 ? 26.148 34.261 34.462 1.00 19.16 148 PRO A C 1
ATOM 1163 O O . PRO A 1 154 ? 25.309 33.375 34.694 1.00 21.88 148 PRO A O 1
ATOM 1167 N N . ASN A 1 155 ? 26.300 35.342 35.225 1.00 18.26 149 ASN A N 1
ATOM 1168 C CA . ASN A 1 155 ? 25.706 35.442 36.554 1.00 18.59 149 ASN A CA 1
ATOM 1169 C C . ASN A 1 155 ? 24.395 36.215 36.631 1.00 19.47 149 ASN A C 1
ATOM 1170 O O . ASN A 1 155 ? 23.645 36.058 37.597 1.00 21.35 149 ASN A O 1
ATOM 1175 N N . ARG A 1 156 ? 24.135 37.083 35.655 1.00 16.33 150 ARG A N 1
ATOM 1176 C CA . ARG A 1 156 ? 22.975 37.973 35.752 1.00 14.20 150 ARG A CA 1
ATOM 1177 C C . ARG A 1 156 ? 22.671 38.596 34.389 1.00 14.12 150 ARG A C 1
ATOM 1178 O O . ARG A 1 156 ? 23.347 38.303 33.405 1.00 16.53 150 ARG A O 1
ATOM 1186 N N . VAL A 1 157 ? 21.632 39.428 34.330 1.00 12.97 151 VAL A N 1
ATOM 1187 C CA . VAL A 1 157 ? 21.171 39.958 33.048 1.00 12.68 151 VAL A CA 1
ATOM 1188 C C . VAL A 1 157 ? 22.103 41.047 32.524 1.00 12.77 151 VAL A C 1
ATOM 1189 O O . VAL A 1 157 ? 22.496 41.950 33.268 1.00 14.79 151 VAL A O 1
ATOM 1193 N N . MET A 1 158 ? 22.471 40.934 31.247 1.00 11.45 152 MET A N 1
ATOM 1194 C CA . MET A 1 158 ? 23.337 41.914 30.584 1.00 11.78 152 MET A CA 1
ATOM 1195 C C . MET A 1 158 ? 22.592 42.688 29.493 1.00 13.15 152 MET A C 1
ATOM 1196 O O . MET A 1 158 ? 21.963 42.085 28.615 1.00 12.93 152 MET A O 1
ATOM 1201 N N . PHE A 1 159 ? 22.681 44.018 29.541 1.00 10.31 153 PHE A N 1
ATOM 1202 C CA . PHE A 1 159 ? 22.059 44.896 28.544 1.00 9.63 153 PHE A CA 1
ATOM 1203 C C . PHE A 1 159 ? 23.182 45.638 27.824 1.00 10.51 153 PHE A C 1
ATOM 1204 O O . PHE A 1 159 ? 24.054 46.193 28.484 1.00 11.85 153 PHE A O 1
ATOM 1212 N N . LEU A 1 160 ? 23.179 45.636 26.491 1.00 9.81 154 LEU A N 1
ATOM 1213 C CA . LEU A 1 160 ? 24.193 46.362 25.727 1.00 10.65 154 LEU A CA 1
ATOM 1214 C C . LEU A 1 160 ? 23.537 47.402 24.821 1.00 11.33 154 LEU A C 1
ATOM 1215 O O . LEU A 1 160 ? 22.601 47.083 24.094 1.00 13.11 154 LEU A O 1
ATOM 1220 N N . ASP A 1 161 ? 24.059 48.626 24.877 1.00 10.93 155 ASP A N 1
ATOM 1221 C CA . ASP A 1 161 ? 23.619 49.773 24.073 1.00 11.30 155 ASP A CA 1
ATOM 1222 C C . ASP A 1 161 ? 24.803 50.239 23.226 1.00 13.60 155 ASP A C 1
ATOM 1223 O O . ASP A 1 161 ? 25.545 51.119 23.659 1.00 13.39 155 ASP A O 1
ATOM 1228 N N . PRO A 1 162 ? 25.010 49.634 22.038 1.00 10.83 156 PRO A N 1
ATOM 1229 C CA . PRO A 1 162 ? 26.197 49.998 21.234 1.00 11.24 156 PRO A CA 1
ATOM 1230 C C . PRO A 1 162 ? 26.351 51.509 21.042 1.00 14.05 156 PRO A C 1
ATOM 1231 O O . PRO A 1 162 ? 27.461 52.021 21.219 1.00 15.26 156 PRO A O 1
ATOM 1235 N N . ASN A 1 163 ? 25.243 52.187 20.726 1.00 13.01 157 ASN A N 1
ATOM 1236 C CA . ASN A 1 163 ? 25.187 53.656 20.680 1.00 12.07 157 ASN A CA 1
ATOM 1237 C C . ASN A 1 163 ? 26.431 54.234 20.027 1.00 16.06 157 ASN A C 1
ATOM 1238 O O . ASN A 1 163 ? 27.256 54.874 20.681 1.00 15.09 157 ASN A O 1
ATOM 1243 N N . ILE A 1 164 ? 26.575 53.977 18.749 1.00 12.87 158 ILE A N 1
ATOM 1244 C CA . ILE A 1 164 ? 27.795 54.302 18.024 1.00 13.10 158 ILE A CA 1
ATOM 1245 C C . ILE A 1 164 ? 28.061 55.790 17.783 1.00 15.55 158 ILE A C 1
ATOM 1246 O O . ILE A 1 164 ? 27.233 56.496 17.327 1.00 16.76 158 ILE A O 1
ATOM 1251 N N . ARG A 1 165 ? 29.272 56.184 18.107 1.00 17.06 159 ARG A N 1
ATOM 1252 C CA . ARG A 1 165 ? 29.731 57.512 17.816 1.00 16.57 159 ARG A CA 1
ATOM 1253 C C . ARG A 1 165 ? 30.971 57.403 16.909 1.00 18.07 159 ARG A C 1
ATOM 1254 O O . ARG A 1 165 ? 32.034 57.411 17.356 1.00 20.89 159 ARG A O 1
ATOM 1262 N N . ALA A 1 166 ? 30.751 57.257 15.627 1.00 18.72 160 ALA A N 1
ATOM 1263 C CA . ALA A 1 166 ? 31.817 56.962 14.708 1.00 21.11 160 ALA A CA 1
ATOM 1264 C C . ALA A 1 166 ? 32.914 58.005 14.637 1.00 25.52 160 ALA A C 1
ATOM 1265 O O . ALA A 1 166 ? 34.016 57.684 14.322 1.00 24.70 160 ALA A O 1
ATOM 1267 N N . ASN A 1 167 ? 32.600 59.238 14.950 1.00 20.94 161 ASN A N 1
ATOM 1268 C CA . ASN A 1 167 ? 33.613 60.291 14.929 1.00 24.04 161 ASN A CA 1
ATOM 1269 C C . ASN A 1 167 ? 34.741 60.066 15.939 1.00 23.25 161 ASN A C 1
ATOM 1270 O O . ASN A 1 167 ? 35.818 60.644 15.808 1.00 28.10 161 ASN A O 1
ATOM 1275 N N . LEU A 1 168 ? 34.496 59.224 16.940 1.00 21.72 162 LEU A N 1
ATOM 1276 C CA . LEU A 1 168 ? 35.497 58.941 17.964 1.00 22.93 162 LEU A CA 1
ATOM 1277 C C . LEU A 1 168 ? 36.177 57.598 17.736 1.00 25.91 162 LEU A C 1
ATOM 1278 O O . LEU A 1 168 ? 37.128 57.252 18.434 1.00 29.24 162 LEU A O 1
ATOM 1283 N N . ILE A 1 169 ? 35.686 56.843 16.760 1.00 24.62 163 ILE A N 1
ATOM 1284 C CA . ILE A 1 169 ? 36.285 55.557 16.423 1.00 26.73 163 ILE A CA 1
ATOM 1285 C C . ILE A 1 169 ? 37.407 55.739 15.409 1.00 32.31 163 ILE A C 1
ATOM 1286 O O . ILE A 1 169 ? 37.160 56.110 14.268 1.00 30.50 163 ILE A O 1
ATOM 1291 N N . THR A 1 170 ? 38.640 55.481 15.829 1.00 32.75 164 THR A N 1
ATOM 1292 C CA . THR A 1 170 ? 39.795 55.692 14.963 1.00 35.36 164 THR A CA 1
ATOM 1293 C C . THR A 1 170 ? 40.075 54.470 14.087 1.00 32.92 164 THR A C 1
ATOM 1294 O O . THR A 1 170 ? 40.461 54.603 12.930 1.00 31.90 164 THR A O 1
ATOM 1298 N N . VAL A 1 171 ? 39.877 53.281 14.642 1.00 32.59 165 VAL A N 1
ATOM 1299 C CA . VAL A 1 171 ? 40.005 52.055 13.867 1.00 34.39 165 VAL A CA 1
ATOM 1300 C C . VAL A 1 171 ? 38.698 51.264 13.928 1.00 31.41 165 VAL A C 1
ATOM 1301 O O . VAL A 1 171 ? 38.349 50.701 14.962 1.00 28.60 165 VAL A O 1
ATOM 1305 N N . ARG A 1 172 ? 37.978 51.235 12.813 1.00 33.19 166 ARG A N 1
ATOM 1306 C CA . ARG A 1 172 ? 36.674 50.581 12.746 1.00 33.67 166 ARG A CA 1
ATOM 1307 C C . ARG A 1 172 ? 36.744 49.090 13.088 1.00 34.27 166 ARG A C 1
ATOM 1308 O O . ARG A 1 172 ? 35.932 48.583 13.862 1.00 27.94 166 ARG A O 1
ATOM 1316 N N . LYS A 1 173 ? 37.726 48.403 12.511 1.00 35.51 167 LYS A N 1
ATOM 1317 C CA . LYS A 1 173 ? 37.863 46.954 12.648 1.00 32.86 167 LYS A CA 1
ATOM 1318 C C . LYS A 1 173 ? 37.873 46.488 14.106 1.00 29.02 167 LYS A C 1
ATOM 1319 O O . LYS A 1 173 ? 37.191 45.531 14.465 1.00 26.61 167 LYS A O 1
ATOM 1321 N N . THR A 1 174 ? 38.667 47.164 14.933 1.00 26.91 168 THR A N 1
ATOM 1322 C CA A THR A 1 174 ? 38.827 46.791 16.332 0.42 24.90 168 THR A CA 1
ATOM 1323 C CA B THR A 1 174 ? 38.927 46.791 16.332 0.58 25.09 168 THR A CA 1
ATOM 1324 C C . THR A 1 174 ? 37.573 47.098 17.142 1.00 22.93 168 THR A C 1
ATOM 1325 O O . THR A 1 174 ? 37.216 46.327 18.016 1.00 23.54 168 THR A O 1
ATOM 1332 N N . HIS A 1 175 ? 36.898 48.209 16.875 1.00 21.95 169 HIS A N 1
ATOM 1333 C CA . HIS A 1 175 ? 35.674 48.454 17.639 1.00 17.07 169 HIS A CA 1
ATOM 1334 C C . HIS A 1 175 ? 34.566 47.505 17.207 1.00 18.45 169 HIS A C 1
ATOM 1335 O O . HIS A 1 175 ? 33.789 47.028 18.036 1.00 19.15 169 HIS A O 1
ATOM 1342 N N . LEU A 1 176 ? 34.511 47.210 15.914 1.00 18.37 170 LEU A N 1
ATOM 1343 C CA . LEU A 1 176 ? 33.555 46.236 15.399 1.00 17.91 170 LEU A CA 1
ATOM 1344 C C . LEU A 1 176 ? 33.739 44.854 16.036 1.00 22.04 170 LEU A C 1
ATOM 1345 O O . LEU A 1 176 ? 32.754 44.227 16.426 1.00 20.71 170 LEU A O 1
ATOM 1350 N N . THR A 1 177 ? 34.974 44.366 16.158 1.00 20.28 171 THR A N 1
ATOM 1351 C CA . THR A 1 177 ? 35.150 43.058 16.784 1.00 17.73 171 THR A CA 1
ATOM 1352 C C . THR A 1 177 ? 34.753 43.096 18.262 1.00 17.32 171 THR A C 1
ATOM 1353 O O . THR A 1 177 ? 34.182 42.135 18.771 1.00 18.88 171 THR A O 1
ATOM 1357 N N . ARG A 1 178 ? 35.013 44.209 18.944 1.00 16.04 172 ARG A N 1
ATOM 1358 C CA . ARG A 1 178 ? 34.586 44.319 20.343 1.00 15.16 172 ARG A CA 1
ATOM 1359 C C . ARG A 1 178 ? 33.057 44.307 20.441 1.00 19.34 172 ARG A C 1
ATOM 1360 O O . ARG A 1 178 ? 32.492 43.616 21.293 1.00 15.95 172 ARG A O 1
ATOM 1368 N N . MET A 1 179 ? 32.390 45.045 19.556 1.00 16.96 173 MET A N 1
ATOM 1369 C CA . MET A 1 179 ? 30.928 45.049 19.553 1.00 17.05 173 MET A CA 1
ATOM 1370 C C . MET A 1 179 ? 30.370 43.645 19.372 1.00 15.07 173 MET A C 1
ATOM 1371 O O . MET A 1 179 ? 29.451 43.244 20.078 1.00 16.64 173 MET A O 1
ATOM 1376 N N . LYS A 1 180 ? 30.938 42.880 18.446 1.00 15.26 174 LYS A N 1
ATOM 1377 C CA . LYS A 1 180 ? 30.429 41.537 18.201 1.00 15.51 174 LYS A CA 1
ATOM 1378 C C . LYS A 1 180 ? 30.633 40.626 19.419 1.00 16.79 174 LYS A C 1
ATOM 1379 O O . LYS A 1 180 ? 29.751 39.834 19.759 1.00 18.77 174 LYS A O 1
ATOM 1385 N N . ARG A 1 181 ? 31.784 40.741 20.079 1.00 17.54 175 ARG A N 1
ATOM 1386 C CA . ARG A 1 181 ? 32.037 39.936 21.262 1.00 15.77 175 ARG A CA 1
ATOM 1387 C C . ARG A 1 181 ? 31.053 40.293 22.371 1.00 15.50 175 ARG A C 1
ATOM 1388 O O . ARG A 1 181 ? 30.556 39.417 23.079 1.00 17.22 175 ARG A O 1
ATOM 1396 N N . MET A 1 182 ? 30.766 41.582 22.512 1.00 13.96 176 MET A N 1
ATOM 1397 C CA . MET A 1 182 ? 29.903 42.030 23.606 1.00 13.44 176 MET A CA 1
ATOM 1398 C C . MET A 1 182 ? 28.417 41.747 23.325 1.00 15.78 176 MET A C 1
ATOM 1399 O O . MET A 1 182 ? 27.660 41.420 24.244 1.00 14.83 176 MET A O 1
ATOM 1404 N N . ILE A 1 183 ? 28.012 41.827 22.059 1.00 13.66 177 ILE A N 1
ATOM 1405 C CA . ILE A 1 183 ? 26.665 41.414 21.666 1.00 15.65 177 ILE A CA 1
ATOM 1406 C C . ILE A 1 183 ? 26.437 39.941 22.000 1.00 15.32 177 ILE A C 1
ATOM 1407 O O . ILE A 1 183 ? 25.381 39.568 22.520 1.00 16.83 177 ILE A O 1
ATOM 1412 N N . ALA A 1 184 ? 27.442 39.110 21.716 1.00 17.45 178 ALA A N 1
ATOM 1413 C CA . ALA A 1 184 ? 27.361 37.679 22.000 1.00 19.67 178 ALA A CA 1
ATOM 1414 C C . ALA A 1 184 ? 27.130 37.399 23.486 1.00 15.48 178 ALA A C 1
ATOM 1415 O O . ALA A 1 184 ? 26.529 36.387 23.846 1.00 20.37 178 ALA A O 1
ATOM 1417 N N . LEU A 1 185 ? 27.594 38.309 24.344 1.00 15.37 179 LEU A N 1
ATOM 1418 C CA . LEU A 1 185 ? 27.475 38.159 25.796 1.00 15.61 179 LEU A CA 1
ATOM 1419 C C . LEU A 1 185 ? 26.250 38.850 26.391 1.00 15.76 179 LEU A C 1
ATOM 1420 O O . LEU A 1 185 ? 26.015 38.766 27.596 1.00 16.18 179 LEU A O 1
ATOM 1425 N N . ALA A 1 186 ? 25.468 39.527 25.549 1.00 13.30 180 ALA A N 1
ATOM 1426 C CA . ALA A 1 186 ? 24.335 40.304 26.037 1.00 13.60 180 ALA A CA 1
ATOM 1427 C C . ALA A 1 186 ? 23.042 39.496 26.008 1.00 15.52 180 ALA A C 1
ATOM 1428 O O . ALA A 1 186 ? 22.832 38.691 25.109 1.00 18.48 180 ALA A O 1
ATOM 1430 N N . ASP A 1 187 ? 22.178 39.702 26.997 1.00 12.72 181 ASP A N 1
ATOM 1431 C CA . ASP A 1 187 ? 20.818 39.161 26.944 1.00 12.55 181 ASP A CA 1
ATOM 1432 C C . ASP A 1 187 ? 19.882 40.074 26.169 1.00 13.67 181 ASP A C 1
ATOM 1433 O O . ASP A 1 187 ? 19.000 39.609 25.453 1.00 13.92 181 ASP A O 1
ATOM 1438 N N . ILE A 1 188 ? 20.079 41.381 26.326 1.00 11.40 182 ILE A N 1
ATOM 1439 C CA . ILE A 1 188 ? 19.285 42.394 25.629 1.00 10.66 182 ILE A CA 1
ATOM 1440 C C . ILE A 1 188 ? 20.235 43.336 24.902 1.00 11.26 182 ILE A C 1
ATOM 1441 O O . ILE A 1 188 ? 21.216 43.798 25.488 1.00 11.86 182 ILE A O 1
ATOM 1446 N N . VAL A 1 189 ? 19.946 43.609 23.636 1.00 12.48 183 VAL A N 1
ATOM 1447 C CA . VAL A 1 189 ? 20.692 44.584 22.864 1.00 12.21 183 VAL A CA 1
ATOM 1448 C C . VAL A 1 189 ? 19.687 45.586 22.300 1.00 14.82 183 VAL A C 1
ATOM 1449 O O . VAL A 1 189 ? 18.696 45.191 21.668 1.00 13.56 183 VAL A O 1
ATOM 1453 N N . LYS A 1 190 ? 19.915 46.871 22.561 1.00 9.94 184 LYS A N 1
ATOM 1454 C CA . LYS A 1 190 ? 19.081 47.926 21.987 1.00 9.93 184 LYS A CA 1
ATOM 1455 C C . LYS A 1 190 ? 19.963 48.864 21.178 1.00 11.88 184 LYS A C 1
ATOM 1456 O O . LYS A 1 190 ? 21.039 49.257 21.634 1.00 12.20 184 LYS A O 1
ATOM 1462 N N . LEU A 1 191 ? 19.523 49.233 19.980 1.00 10.48 185 LEU A N 1
ATOM 1463 C CA . LEU A 1 191 ? 20.296 50.185 19.181 1.00 12.58 185 LEU A CA 1
ATOM 1464 C C . LEU A 1 191 ? 19.394 50.883 18.173 1.00 11.70 185 LEU A C 1
ATOM 1465 O O . LEU A 1 191 ? 18.262 50.448 17.946 1.00 13.72 185 LEU A O 1
ATOM 1470 N N . SER A 1 192 ? 19.884 51.968 17.581 1.00 12.87 186 SER A N 1
ATOM 1471 C CA . SER A 1 192 ? 19.084 52.682 16.593 1.00 13.78 186 SER A CA 1
ATOM 1472 C C . SER A 1 192 ? 19.319 52.099 15.202 1.00 15.27 186 SER A C 1
ATOM 1473 O O . SER A 1 192 ? 20.268 51.334 14.993 1.00 16.44 186 SER A O 1
ATOM 1476 N N . ASP A 1 193 ? 18.460 52.478 14.249 1.00 16.59 187 ASP A N 1
ATOM 1477 C CA . ASP A 1 193 ? 18.692 52.126 12.840 1.00 15.86 187 ASP A CA 1
ATOM 1478 C C . ASP A 1 193 ? 20.062 52.613 12.357 1.00 18.43 187 ASP A C 1
ATOM 1479 O O . ASP A 1 193 ? 20.755 51.875 11.658 1.00 19.19 187 ASP A O 1
ATOM 1484 N N . GLU A 1 194 ? 20.456 53.827 12.744 1.00 16.64 188 GLU A N 1
ATOM 1485 C CA . GLU A 1 194 ? 21.760 54.373 12.361 1.00 19.94 188 GLU A CA 1
ATOM 1486 C C . GLU A 1 194 ? 22.907 53.567 12.984 1.00 16.39 188 GLU A C 1
ATOM 1487 O O . GLU A 1 194 ? 23.930 53.311 12.334 1.00 19.41 188 GLU A O 1
ATOM 1493 N N . ASP A 1 195 ? 22.756 53.198 14.254 1.00 16.34 189 ASP A N 1
ATOM 1494 C CA . ASP A 1 195 ? 23.719 52.299 14.915 1.00 15.57 189 ASP A CA 1
ATOM 1495 C C . ASP A 1 195 ? 23.907 51.050 14.083 1.00 19.50 189 ASP A C 1
ATOM 1496 O O . ASP A 1 195 ? 25.028 50.623 13.812 1.00 18.18 189 ASP A O 1
ATOM 1501 N N . LEU A 1 196 ? 22.785 50.430 13.735 1.00 17.32 190 LEU A N 1
ATOM 1502 C CA . LEU A 1 196 ? 22.808 49.168 13.006 1.00 18.15 190 LEU A CA 1
ATOM 1503 C C . LEU A 1 196 ? 23.465 49.340 11.639 1.00 20.62 190 LEU A C 1
ATOM 1504 O O . LEU A 1 196 ? 24.211 48.465 11.197 1.00 21.40 190 LEU A O 1
ATOM 1509 N N . ASP A 1 197 ? 23.198 50.464 10.979 1.00 18.12 191 ASP A N 1
ATOM 1510 C CA . ASP A 1 197 ? 23.829 50.749 9.676 1.00 22.20 191 ASP A CA 1
ATOM 1511 C C . ASP A 1 197 ? 25.357 50.687 9.750 1.00 18.92 191 ASP A C 1
ATOM 1512 O O . ASP A 1 197 ? 26.020 50.261 8.807 1.00 20.52 191 ASP A O 1
ATOM 1517 N N . TRP A 1 198 ? 25.914 51.118 10.876 1.00 20.12 192 TRP A N 1
ATOM 1518 C CA . TRP A 1 198 ? 27.362 51.161 11.036 1.00 18.49 192 TRP A CA 1
ATOM 1519 C C . TRP A 1 198 ? 27.991 49.758 11.023 1.00 20.08 192 TRP A C 1
ATOM 1520 O O . TRP A 1 198 ? 29.159 49.581 10.633 1.00 20.69 192 TRP A O 1
ATOM 1531 N N . PHE A 1 199 ? 27.216 48.751 11.418 1.00 19.60 193 PHE A N 1
ATOM 1532 C CA . PHE A 1 199 ? 27.721 47.384 11.447 1.00 21.07 193 PHE A CA 1
ATOM 1533 C C . PHE A 1 199 ? 27.949 46.834 10.035 1.00 26.83 193 PHE A C 1
ATOM 1534 O O . PHE A 1 199 ? 28.677 45.860 9.853 1.00 24.76 193 PHE A O 1
ATOM 1542 N N . GLY A 1 200 ? 27.339 47.476 9.041 1.00 22.53 194 GLY A N 1
ATOM 1543 C CA . GLY A 1 200 ? 27.533 47.095 7.644 1.00 23.26 194 GLY A CA 1
ATOM 1544 C C . GLY A 1 200 ? 27.216 45.649 7.303 1.00 25.16 194 GLY A C 1
ATOM 1545 O O . GLY A 1 200 ? 27.988 44.974 6.624 1.00 28.97 194 GLY A O 1
ATOM 1546 N N . GLU A 1 201 ? 26.074 45.164 7.772 1.00 24.77 195 GLU A N 1
ATOM 1547 C CA . GLU A 1 201 ? 25.679 43.786 7.522 1.00 27.21 195 GLU A CA 1
ATOM 1548 C C . GLU A 1 201 ? 24.563 43.703 6.477 1.00 27.06 195 GLU A C 1
ATOM 1549 O O . GLU A 1 201 ? 23.932 44.706 6.142 1.00 27.60 195 GLU A O 1
ATOM 1555 N N . LYS A 1 202 ? 24.332 42.503 5.957 1.00 28.23 196 LYS A N 1
ATOM 1556 C CA . LYS A 1 202 ? 23.456 42.336 4.801 1.00 29.97 196 LYS A CA 1
ATOM 1557 C C . LYS A 1 202 ? 21.988 42.154 5.170 1.00 31.59 196 LYS A C 1
ATOM 1558 O O . LYS A 1 202 ? 21.662 41.503 6.165 1.00 35.13 196 LYS A O 1
ATOM 1560 N N . GLY A 1 203 ? 21.108 42.717 4.346 1.00 31.68 197 GLY A N 1
ATOM 1561 C CA . GLY A 1 203 ? 19.681 42.477 4.467 1.00 32.21 197 GLY A CA 1
ATOM 1562 C C . GLY A 1 203 ? 18.906 43.552 5.199 1.00 30.58 197 GLY A C 1
ATOM 1563 O O . GLY A 1 203 ? 19.466 44.566 5.619 1.00 28.69 197 GLY A O 1
ATOM 1564 N N . SER A 1 204 ? 17.600 43.339 5.326 1.00 27.75 198 SER A N 1
ATOM 1565 C CA A SER A 1 204 ? 16.725 44.234 6.070 0.10 28.75 198 SER A CA 1
ATOM 1566 C CA B SER A 1 204 ? 16.764 44.284 6.055 0.90 28.21 198 SER A CA 1
ATOM 1567 C C . SER A 1 204 ? 17.138 44.273 7.532 1.00 27.57 198 SER A C 1
ATOM 1568 O O . SER A 1 204 ? 17.728 43.320 8.032 1.00 23.51 198 SER A O 1
ATOM 1573 N N . HIS A 1 205 ? 16.807 45.353 8.226 1.00 23.94 199 HIS A N 1
ATOM 1574 C CA . HIS A 1 205 ? 17.152 45.424 9.635 1.00 22.17 199 HIS A CA 1
ATOM 1575 C C . HIS A 1 205 ? 16.388 44.360 10.410 1.00 20.21 199 HIS A C 1
ATOM 1576 O O . HIS A 1 205 ? 16.879 43.863 11.417 1.00 20.78 199 HIS A O 1
ATOM 1583 N N . ASP A 1 206 ? 15.205 43.976 9.928 1.00 24.19 200 ASP A N 1
ATOM 1584 C CA . ASP A 1 206 ? 14.476 42.864 10.534 1.00 26.33 200 ASP A CA 1
ATOM 1585 C C . ASP A 1 206 ? 15.250 41.552 10.376 1.00 27.59 200 ASP A C 1
ATOM 1586 O O . ASP A 1 206 ? 15.268 40.710 11.282 1.00 26.35 200 ASP A O 1
ATOM 1591 N N . GLU A 1 207 ? 15.862 41.370 9.210 1.00 27.43 201 GLU A N 1
ATOM 1592 C CA . GLU A 1 207 ? 16.648 40.169 8.935 1.00 24.23 201 GLU A CA 1
ATOM 1593 C C . GLU A 1 207 ? 17.902 40.096 9.812 1.00 25.43 201 GLU A C 1
ATOM 1594 O O . GLU A 1 207 ? 18.271 39.024 10.312 1.00 24.51 201 GLU A O 1
ATOM 1600 N N . ILE A 1 208 ? 18.558 41.238 9.986 1.00 21.26 202 ILE A N 1
ATOM 1601 C CA . ILE A 1 208 ? 19.765 41.297 10.806 1.00 21.64 202 ILE A CA 1
ATOM 1602 C C . ILE A 1 208 ? 19.423 41.015 12.279 1.00 19.84 202 ILE A C 1
ATOM 1603 O O . ILE A 1 208 ? 20.157 40.287 12.951 1.00 21.51 202 ILE A O 1
ATOM 1608 N N . ALA A 1 209 ? 18.309 41.555 12.771 1.00 18.34 203 ALA A N 1
ATOM 1609 C CA . ALA A 1 209 ? 17.887 41.256 14.145 1.00 18.76 203 ALA A CA 1
ATOM 1610 C C . ALA A 1 209 ? 17.721 39.751 14.362 1.00 18.80 203 ALA A C 1
ATOM 1611 O O . ALA A 1 209 ? 18.166 39.200 15.378 1.00 20.62 203 ALA A O 1
ATOM 1613 N N . ALA A 1 210 ? 17.105 39.083 13.386 1.00 22.29 204 ALA A N 1
ATOM 1614 C CA . ALA A 1 210 ? 16.921 37.636 13.446 1.00 24.46 204 ALA A CA 1
ATOM 1615 C C . ALA A 1 210 ? 18.264 36.914 13.502 1.00 22.98 204 ALA A C 1
ATOM 1616 O O . ALA A 1 210 ? 18.419 35.941 14.241 1.00 23.77 204 ALA A O 1
ATOM 1618 N N . GLU A 1 211 ? 19.244 37.398 12.745 1.00 23.18 205 GLU A N 1
ATOM 1619 C CA . GLU A 1 211 ? 20.570 36.788 12.792 1.00 25.88 205 GLU A CA 1
ATOM 1620 C C . GLU A 1 211 ? 21.228 36.970 14.154 1.00 22.94 205 GLU A C 1
ATOM 1621 O O . GLU A 1 211 ? 21.857 36.057 14.666 1.00 22.73 205 GLU A O 1
ATOM 1623 N N . TRP A 1 212 ? 21.088 38.151 14.740 1.00 22.20 206 TRP A N 1
ATOM 1624 C CA . TRP A 1 212 ? 21.691 38.384 16.050 1.00 18.76 206 TRP A CA 1
ATOM 1625 C C . TRP A 1 212 ? 21.039 37.547 17.144 1.00 18.73 206 TRP A C 1
ATOM 1626 O O . TRP A 1 212 ? 21.682 37.222 18.129 1.00 18.96 206 TRP A O 1
ATOM 1637 N N . LEU A 1 213 ? 19.768 37.192 16.968 1.00 18.86 207 LEU A N 1
ATOM 1638 C CA . LEU A 1 213 ? 19.069 36.353 17.938 1.00 18.14 207 LEU A CA 1
ATOM 1639 C C . LEU A 1 213 ? 19.574 34.906 17.921 1.00 21.31 207 LEU A C 1
ATOM 1640 O O . LEU A 1 213 ? 19.159 34.090 18.744 1.00 23.06 207 LEU A O 1
ATOM 1645 N N . LYS A 1 214 ? 20.460 34.594 16.981 1.00 21.24 208 LYS A N 1
ATOM 1646 C CA . LYS A 1 214 ? 21.140 33.302 16.978 1.00 23.42 208 LYS A CA 1
ATOM 1647 C C . LYS A 1 214 ? 22.505 33.360 17.661 1.00 26.54 208 LYS A C 1
ATOM 1648 O O . LYS A 1 214 ? 23.170 32.335 17.802 1.00 31.14 208 LYS A O 1
ATOM 1650 N N . LEU A 1 215 ? 22.926 34.551 18.083 1.00 24.83 209 LEU A N 1
ATOM 1651 C CA . LEU A 1 215 ? 24.303 34.752 18.556 1.00 21.75 209 LEU A CA 1
ATOM 1652 C C . LEU A 1 215 ? 24.424 34.899 20.075 1.00 23.08 209 LEU A C 1
ATOM 1653 O O . LEU A 1 215 ? 25.534 34.999 20.598 1.00 25.57 209 LEU A O 1
ATOM 1658 N N . GLY A 1 216 ? 23.299 34.910 20.786 1.00 22.41 210 GLY A N 1
ATOM 1659 C CA . GLY A 1 216 ? 23.330 35.091 22.232 1.00 21.59 210 GLY A CA 1
ATOM 1660 C C . GLY A 1 216 ? 22.168 35.884 22.807 1.00 19.57 210 GLY A C 1
ATOM 1661 O O . GLY A 1 216 ? 21.487 35.419 23.719 1.00 21.84 210 GLY A O 1
ATOM 1662 N N . PRO A 1 217 ? 21.931 37.096 22.283 1.00 16.64 211 PRO A N 1
ATOM 1663 C CA . PRO A 1 217 ? 20.798 37.886 22.793 1.00 16.07 211 PRO A CA 1
ATOM 1664 C C . PRO A 1 217 ? 19.448 37.176 22.731 1.00 17.44 211 PRO A C 1
ATOM 1665 O O . PRO A 1 217 ? 19.179 36.417 21.793 1.00 18.67 211 PRO A O 1
ATOM 1669 N N . LYS A 1 218 ? 18.605 37.418 23.731 1.00 14.71 212 LYS A N 1
ATOM 1670 C CA . LYS A 1 218 ? 17.251 36.880 23.722 1.00 14.61 212 LYS A CA 1
ATOM 1671 C C . LYS A 1 218 ? 16.263 37.946 23.252 1.00 13.03 212 LYS A C 1
ATOM 1672 O O . LYS A 1 218 ? 15.150 37.627 22.824 1.00 14.21 212 LYS A O 1
ATOM 1678 N N . LEU A 1 219 ? 16.676 39.210 23.337 1.00 14.02 213 LEU A N 1
ATOM 1679 C CA . LEU A 1 219 ? 15.824 40.325 22.933 1.00 15.66 213 LEU A CA 1
ATOM 1680 C C . LEU A 1 219 ? 16.645 41.386 22.222 1.00 16.79 213 LEU A C 1
ATOM 1681 O O . LEU A 1 219 ? 17.635 41.883 22.754 1.00 13.67 213 LEU A O 1
ATOM 1686 N N . VAL A 1 220 ? 16.235 41.725 21.004 1.00 13.35 214 VAL A N 1
ATOM 1687 C CA . VAL A 1 220 ? 16.880 42.794 20.261 1.00 14.57 214 VAL A CA 1
ATOM 1688 C C . VAL A 1 220 ? 15.850 43.893 20.033 1.00 14.57 214 VAL A C 1
ATOM 1689 O O . VAL A 1 220 ? 14.734 43.614 19.582 1.00 15.68 214 VAL A O 1
ATOM 1693 N N . VAL A 1 221 ? 16.203 45.133 20.358 1.00 11.12 215 VAL A N 1
ATOM 1694 C CA . VAL A 1 221 ? 15.297 46.260 20.113 1.00 12.25 215 VAL A CA 1
ATOM 1695 C C . VAL A 1 221 ? 15.945 47.292 19.190 1.00 12.71 215 VAL A C 1
ATOM 1696 O O . VAL A 1 221 ? 17.049 47.778 19.455 1.00 13.17 215 VAL A O 1
ATOM 1700 N N . ILE A 1 222 ? 15.258 47.623 18.098 1.00 11.71 216 ILE A N 1
ATOM 1701 C CA . ILE A 1 222 ? 15.749 48.648 17.179 1.00 12.02 216 ILE A CA 1
ATOM 1702 C C . ILE A 1 222 ? 14.876 49.887 17.317 1.00 15.77 216 ILE A C 1
ATOM 1703 O O . ILE A 1 222 ? 13.661 49.818 17.089 1.00 13.91 216 ILE A O 1
ATOM 1708 N N . THR A 1 223 ? 15.476 51.012 17.703 1.00 12.38 217 THR A N 1
ATOM 1709 C CA . THR A 1 223 ? 14.684 52.230 17.881 1.00 14.13 217 THR A CA 1
ATOM 1710 C C . THR A 1 223 ? 14.600 52.977 16.569 1.00 15.73 217 THR A C 1
ATOM 1711 O O . THR A 1 223 ? 15.509 52.915 15.747 1.00 16.34 217 THR A O 1
ATOM 1715 N N . LYS A 1 224 ? 13.502 53.704 16.380 1.00 14.33 218 LYS A N 1
ATOM 1716 C CA . LYS A 1 224 ? 13.213 54.265 15.063 1.00 16.60 218 LYS A CA 1
ATOM 1717 C C . LYS A 1 224 ? 12.758 55.716 15.099 1.00 16.45 218 LYS A C 1
ATOM 1718 O O . LYS A 1 224 ? 11.880 56.110 14.339 1.00 18.71 218 LYS A O 1
ATOM 1724 N N . GLY A 1 225 ? 13.363 56.516 15.970 1.00 15.10 219 GLY A N 1
ATOM 1725 C CA . GLY A 1 225 ? 13.013 57.928 16.060 1.00 17.78 219 GLY A CA 1
ATOM 1726 C C . GLY A 1 225 ? 11.534 58.168 16.362 1.00 15.52 219 GLY A C 1
ATOM 1727 O O . GLY A 1 225 ? 10.961 57.552 17.280 1.00 16.76 219 GLY A O 1
ATOM 1728 N N . ALA A 1 226 ? 10.913 59.057 15.569 1.00 15.80 220 ALA A N 1
ATOM 1729 C CA . ALA A 1 226 ? 9.509 59.412 15.777 1.00 16.82 220 ALA A CA 1
ATOM 1730 C C . ALA A 1 226 ? 8.640 58.150 15.578 1.00 21.17 220 ALA A C 1
ATOM 1731 O O . ALA A 1 226 ? 7.509 58.078 16.036 1.00 20.02 220 ALA A O 1
ATOM 1733 N N . HIS A 1 227 ? 9.205 57.159 14.899 1.00 17.50 221 HIS A N 1
ATOM 1734 C CA . HIS A 1 227 ? 8.487 55.942 14.565 1.00 21.96 221 HIS A CA 1
ATOM 1735 C C . HIS A 1 227 ? 8.481 54.901 15.689 1.00 19.21 221 HIS A C 1
ATOM 1736 O O . HIS A 1 227 ? 7.986 53.795 15.503 1.00 21.32 221 HIS A O 1
ATOM 1743 N N . GLY A 1 228 ? 9.082 55.225 16.835 1.00 14.44 222 GLY A N 1
ATOM 1744 C CA . GLY A 1 228 ? 8.983 54.287 17.947 1.00 14.74 222 GLY A CA 1
ATOM 1745 C C . GLY A 1 228 ? 10.112 53.276 17.974 1.00 16.04 222 GLY A C 1
ATOM 1746 O O . GLY A 1 228 ? 11.277 5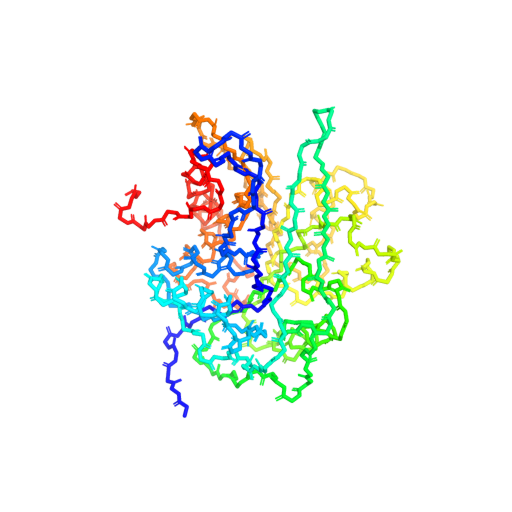3.662 17.994 1.00 17.09 222 GLY A O 1
ATOM 1747 N N . ALA A 1 229 ? 9.756 51.996 18.025 1.00 13.00 223 ALA A N 1
ATOM 1748 C CA . ALA A 1 229 ? 10.750 50.927 18.055 1.00 14.32 223 ALA A CA 1
ATOM 1749 C C . ALA A 1 229 ? 10.159 49.609 17.573 1.00 15.28 223 ALA A C 1
ATOM 1750 O O . ALA A 1 229 ? 8.945 49.446 17.548 1.00 15.20 223 ALA A O 1
ATOM 1752 N N . VAL A 1 230 ? 11.012 48.665 17.188 1.00 13.71 224 VAL A N 1
ATOM 1753 C CA . VAL A 1 230 ? 10.560 47.292 16.957 1.00 13.15 224 VAL A CA 1
ATOM 1754 C C . VAL A 1 230 ? 11.394 46.358 17.813 1.00 12.64 224 VAL A C 1
ATOM 1755 O O . VAL A 1 230 ? 12.630 46.482 17.859 1.00 14.49 224 VAL A O 1
ATOM 1759 N N . ALA A 1 231 ? 10.718 45.444 18.501 1.00 12.63 225 ALA A N 1
ATOM 1760 C CA . ALA A 1 231 ? 11.391 44.488 19.364 1.00 16.73 225 ALA A CA 1
ATOM 1761 C C . ALA A 1 231 ? 11.343 43.106 18.740 1.00 15.20 225 ALA A C 1
ATOM 1762 O O . ALA A 1 231 ? 10.321 42.718 18.170 1.00 16.06 225 ALA A O 1
ATOM 1764 N N . TYR A 1 232 ? 12.452 42.375 18.840 1.00 12.82 226 TYR A N 1
ATOM 1765 C CA . TYR A 1 232 ? 12.567 41.050 18.221 1.00 13.46 226 TYR A CA 1
ATOM 1766 C C . TYR A 1 232 ? 12.980 39.981 19.225 1.00 15.17 226 TYR A C 1
ATOM 1767 O O . TYR A 1 232 ? 13.936 40.176 19.968 1.00 15.90 226 TYR A O 1
ATOM 1776 N N . THR A 1 233 ? 12.249 38.880 19.280 1.00 14.58 227 THR A N 1
ATOM 1777 C CA . THR A 1 233 ? 12.730 37.683 19.932 1.00 14.22 227 THR A CA 1
ATOM 1778 C C . THR A 1 233 ? 12.590 36.462 18.989 1.00 15.16 227 THR A C 1
ATOM 1779 O O . THR A 1 233 ? 12.077 36.589 17.950 1.00 15.53 227 THR A O 1
ATOM 1783 N N . ASN A 1 234 ? 13.038 35.311 19.440 1.00 15.61 228 ASN A N 1
ATOM 1784 C CA . ASN A 1 234 ? 12.796 34.079 18.719 1.00 16.60 228 ASN A CA 1
ATOM 1785 C C . ASN A 1 234 ? 11.332 33.619 18.717 1.00 17.03 228 ASN A C 1
ATOM 1786 O O . ASN A 1 234 ? 11.018 32.688 18.056 1.00 19.33 228 ASN A O 1
ATOM 1791 N N . HIS A 1 235 ? 10.461 34.296 19.438 1.00 16.51 229 HIS A N 1
ATOM 1792 C CA . HIS A 1 235 ? 9.076 33.894 19.517 1.00 21.64 229 HIS A CA 1
ATOM 1793 C C . HIS A 1 235 ? 8.079 34.904 18.990 1.00 19.12 229 HIS A C 1
ATOM 1794 O O . HIS A 1 235 ? 6.935 34.607 18.869 1.00 19.45 229 HIS A O 1
ATOM 1801 N N . ALA A 1 236 ? 8.555 36.109 18.736 1.00 16.69 230 ALA A N 1
ATOM 1802 C CA . ALA A 1 236 ? 7.667 37.207 18.362 1.00 16.81 230 ALA A CA 1
ATOM 1803 C C . ALA A 1 236 ? 8.427 38.389 17.781 1.00 18.23 230 ALA A C 1
ATOM 1804 O O . ALA A 1 236 ? 9.627 38.567 18.030 1.00 15.39 230 ALA A O 1
ATOM 1806 N N . THR A 1 237 ? 7.712 39.209 17.019 1.00 15.61 231 THR A N 1
ATOM 1807 C CA . THR A 1 237 ? 8.206 40.519 16.631 1.00 15.20 231 THR A CA 1
ATOM 1808 C C . THR A 1 237 ? 7.144 41.534 17.038 1.00 15.03 231 THR A C 1
ATOM 1809 O O . THR A 1 237 ? 5.963 41.370 16.711 1.00 15.60 231 THR A O 1
ATOM 1813 N N . VAL A 1 238 ? 7.554 42.577 17.760 1.00 14.34 232 VAL A N 1
ATOM 1814 C CA . VAL A 1 238 ? 6.607 43.502 18.384 1.00 14.21 232 VAL A CA 1
ATOM 1815 C C . VAL A 1 238 ? 6.894 44.948 17.994 1.00 15.66 232 VAL A C 1
ATOM 1816 O O . VAL A 1 238 ? 7.811 45.582 18.529 1.00 14.04 232 VAL A O 1
ATOM 1820 N N . PRO A 1 239 ? 6.120 45.479 17.037 1.00 16.83 233 PRO A N 1
ATOM 1821 C CA . PRO A 1 239 ? 6.256 46.889 16.663 1.00 15.62 233 PRO A CA 1
ATOM 1822 C C . PRO A 1 239 ? 5.608 47.768 17.723 1.00 17.43 233 PRO A C 1
ATOM 1823 O O . PRO A 1 239 ? 4.510 47.443 18.199 1.00 18.42 233 PRO A O 1
ATOM 1827 N N . VAL A 1 240 ? 6.293 48.839 18.106 1.00 15.42 234 VAL A N 1
ATOM 1828 C CA . VAL A 1 240 ? 5.752 49.790 19.068 1.00 15.79 234 VAL A CA 1
ATOM 1829 C C . VAL A 1 240 ? 5.797 51.188 18.459 1.00 14.68 234 VAL A C 1
ATOM 1830 O O . VAL A 1 240 ? 6.869 51.723 18.182 1.00 17.48 234 VAL A O 1
ATOM 1834 N N . PRO A 1 241 ? 4.619 51.789 18.229 1.00 18.32 235 PRO A N 1
ATOM 1835 C CA . PRO A 1 241 ? 4.609 53.102 17.579 1.00 18.17 235 PRO A CA 1
ATOM 1836 C C . PRO A 1 241 ? 5.157 54.214 18.473 1.00 19.19 235 PRO A C 1
ATOM 1837 O O . PRO A 1 241 ? 5.130 54.104 19.699 1.00 18.56 235 PRO A O 1
ATOM 1841 N N . GLY A 1 242 ? 5.672 55.268 17.852 1.00 20.32 236 GLY A N 1
ATOM 1842 C CA . GLY A 1 242 ? 6.147 56.418 18.603 1.00 17.55 236 GLY A CA 1
ATOM 1843 C C . GLY A 1 242 ? 4.996 57.209 19.195 1.00 19.21 236 GLY A C 1
ATOM 1844 O O . GLY A 1 242 ? 3.838 57.056 18.772 1.00 21.71 236 GLY A O 1
ATOM 1845 N N . VAL A 1 243 ? 5.312 58.034 20.192 1.00 17.33 237 VAL A N 1
ATOM 1846 C CA . VAL A 1 243 ? 4.353 58.960 20.793 1.00 17.11 237 VAL A CA 1
ATOM 1847 C C . VAL A 1 243 ? 4.569 60.328 20.157 1.00 21.61 237 VAL A C 1
ATOM 1848 O O . VAL A 1 243 ? 5.701 60.789 20.050 1.00 24.06 237 VAL A O 1
ATOM 1852 N N . LYS A 1 244 ? 3.499 60.977 19.707 1.00 22.46 238 LYS A N 1
ATOM 1853 C CA . LYS A 1 244 ? 3.653 62.285 19.072 1.00 24.86 238 LYS A CA 1
ATOM 1854 C C . LYS A 1 244 ? 3.870 63.384 20.108 1.00 27.29 238 LYS A C 1
ATOM 1855 O O . LYS A 1 244 ? 3.095 63.528 21.051 1.00 29.77 238 LYS A O 1
ATOM 1858 N N . VAL A 1 245 ? 4.929 64.163 19.932 1.00 23.28 239 VAL A N 1
ATOM 1859 C CA . VAL A 1 245 ? 5.209 65.268 20.843 1.00 22.22 239 VAL A CA 1
ATOM 1860 C C . VAL A 1 245 ? 5.746 66.471 20.092 1.00 25.24 239 VAL A C 1
ATOM 1861 O O . VAL A 1 245 ? 6.188 66.362 18.947 1.00 23.70 239 VAL A O 1
ATOM 1865 N N . ASP A 1 246 ? 5.725 67.623 20.750 1.00 24.01 240 ASP A N 1
ATOM 1866 C CA . ASP A 1 246 ? 6.355 68.800 20.183 1.00 25.50 240 ASP A CA 1
ATOM 1867 C C . ASP A 1 246 ? 7.843 68.690 20.461 1.00 25.13 240 ASP A C 1
ATOM 1868 O O . ASP A 1 246 ? 8.273 68.764 21.603 1.00 26.75 240 ASP A O 1
ATOM 1873 N N . VAL A 1 247 ? 8.622 68.498 19.408 1.00 21.82 241 VAL A N 1
ATOM 1874 C CA . VAL A 1 247 ? 10.029 68.163 19.551 1.00 20.19 241 VAL A CA 1
ATOM 1875 C C . VAL A 1 247 ? 10.914 69.366 19.837 1.00 20.42 241 VAL A C 1
ATOM 1876 O O . VAL A 1 247 ? 10.901 70.340 19.092 1.00 22.45 241 VAL A O 1
ATOM 1880 N N . VAL A 1 248 ? 11.692 69.288 20.913 1.00 18.95 242 VAL A N 1
ATOM 1881 C CA . VAL A 1 248 ? 12.721 70.281 21.172 1.00 20.51 242 VAL A CA 1
ATOM 1882 C C . VAL A 1 248 ? 14.053 69.741 20.653 1.00 20.62 242 VAL A C 1
ATOM 1883 O O . VAL A 1 248 ? 14.630 70.306 19.728 1.00 25.87 242 VAL A O 1
ATOM 1887 N N . ASP A 1 249 ? 14.542 68.641 21.220 1.00 20.49 243 ASP A N 1
ATOM 1888 C CA . ASP A 1 249 ? 15.649 67.929 20.581 1.00 20.88 243 ASP A CA 1
ATOM 1889 C C . ASP A 1 249 ? 15.588 66.475 20.976 1.00 20.35 243 ASP A C 1
ATOM 1890 O O . ASP A 1 249 ? 14.901 66.134 21.921 1.00 21.12 243 ASP A O 1
ATOM 1895 N N . THR A 1 250 ? 16.333 65.629 20.283 1.00 19.66 244 THR A N 1
ATOM 1896 C CA . THR A 1 250 ? 16.267 64.195 20.542 1.00 21.23 244 THR A CA 1
ATOM 1897 C C . THR A 1 250 ? 17.555 63.651 21.147 1.00 21.90 244 THR A C 1
ATOM 1898 O O . THR A 1 250 ? 17.748 62.440 21.207 1.00 20.76 244 THR A O 1
ATOM 1902 N N . VAL A 1 251 ? 18.435 64.534 21.605 1.00 26.54 245 VAL A N 1
ATOM 1903 C CA . VAL A 1 251 ? 19.714 64.065 22.132 1.00 25.76 245 VAL A CA 1
ATOM 1904 C C . VAL A 1 251 ? 19.519 63.248 23.409 1.00 26.48 245 VAL A C 1
ATOM 1905 O O . VAL A 1 251 ? 18.850 63.662 24.373 1.00 20.10 245 VAL A O 1
ATOM 1909 N N . GLY A 1 252 ? 20.079 62.048 23.398 1.00 25.07 246 GLY A N 1
ATOM 1910 C CA . GLY A 1 252 ? 19.985 61.197 24.555 1.00 20.81 246 GLY A CA 1
ATOM 1911 C C . GLY A 1 252 ? 18.653 60.497 24.698 1.00 15.22 246 GLY A C 1
ATOM 1912 O O . GLY A 1 252 ? 18.418 59.850 25.706 1.00 17.40 246 GLY A O 1
ATOM 1913 N N . ALA A 1 253 ? 17.767 60.615 23.705 1.00 13.58 247 ALA A N 1
ATOM 1914 C CA . ALA A 1 253 ? 16.470 59.951 23.819 1.00 13.18 247 ALA A CA 1
ATOM 1915 C C . ALA A 1 253 ? 16.638 58.438 23.965 1.00 14.30 247 ALA A C 1
ATOM 1916 O O . ALA A 1 253 ? 15.865 57.796 24.660 1.00 11.98 247 ALA A O 1
ATOM 1918 N N . GLY A 1 254 ? 17.645 57.874 23.297 1.00 13.17 248 GLY A N 1
ATOM 1919 C CA . GLY A 1 254 ? 17.885 56.438 23.352 1.00 14.51 248 GLY A CA 1
ATOM 1920 C C . GLY A 1 254 ? 18.265 56.002 24.755 1.00 11.20 248 GLY A C 1
ATOM 1921 O O . GLY A 1 254 ? 17.957 54.881 25.162 1.00 10.66 248 GLY A O 1
ATOM 1922 N N . ASP A 1 255 ? 18.890 56.900 25.517 1.00 12.37 249 ASP A N 1
ATOM 1923 C CA . ASP A 1 255 ? 19.276 56.548 26.894 1.00 11.29 249 ASP A CA 1
ATOM 1924 C C . ASP A 1 255 ? 18.057 56.273 27.761 1.00 12.98 249 ASP A C 1
ATOM 1925 O O . ASP A 1 255 ? 18.070 55.395 28.621 1.00 12.78 249 ASP A O 1
ATOM 1930 N N . THR A 1 256 ? 16.994 57.038 27.528 1.00 13.08 250 THR A N 1
ATOM 1931 C CA . THR A 1 256 ? 15.744 56.842 28.247 1.00 11.17 250 THR A CA 1
ATOM 1932 C C . THR A 1 256 ? 15.011 55.588 27.775 1.00 11.84 250 THR A C 1
ATOM 1933 O O . THR A 1 256 ? 14.346 54.928 28.560 1.00 11.19 250 THR A O 1
ATOM 1937 N N . VAL A 1 257 ? 15.117 55.249 26.493 1.00 12.73 251 VAL A N 1
ATOM 1938 C CA . VAL A 1 257 ? 14.525 53.988 26.066 1.00 11.14 251 VAL A CA 1
ATOM 1939 C C . VAL A 1 257 ? 15.160 52.832 26.850 1.00 9.10 251 VAL A C 1
ATOM 1940 O O . VAL A 1 257 ? 14.437 51.937 27.305 1.00 9.88 251 VAL A O 1
ATOM 1944 N N . ASN A 1 258 ? 16.486 52.868 27.041 1.00 9.83 252 ASN A N 1
ATOM 1945 C CA . ASN A 1 258 ? 17.160 51.828 27.838 1.00 12.00 252 ASN A CA 1
ATOM 1946 C C . ASN A 1 258 ? 16.504 51.698 29.209 1.00 10.33 252 ASN A C 1
ATOM 1947 O O . ASN A 1 258 ? 16.191 50.590 29.666 1.00 10.49 252 ASN A O 1
ATOM 1952 N N . ALA A 1 259 ? 16.316 52.847 29.857 1.00 9.05 253 ALA A N 1
ATOM 1953 C CA . ALA A 1 259 ? 15.753 52.886 31.206 1.00 10.78 253 ALA A CA 1
ATOM 1954 C C . ALA A 1 259 ? 14.332 52.346 31.237 1.00 12.75 253 ALA A C 1
ATOM 1955 O O . ALA A 1 259 ? 13.985 51.572 32.114 1.00 12.91 253 ALA A O 1
ATOM 1957 N N . GLY A 1 260 ? 13.515 52.738 30.268 1.00 10.45 254 GLY A N 1
ATOM 1958 C CA . GLY A 1 260 ? 12.128 52.302 30.265 1.00 11.25 254 GLY A CA 1
ATOM 1959 C C . GLY A 1 260 ? 12.016 50.797 30.117 1.00 11.42 254 GLY A C 1
ATOM 1960 O O . GLY A 1 260 ? 11.244 50.146 30.821 1.00 13.69 254 GLY A O 1
ATOM 1961 N N . ILE A 1 261 ? 12.793 50.238 29.193 1.00 11.26 255 ILE A N 1
ATOM 1962 C CA . ILE A 1 261 ? 12.804 48.791 29.000 1.00 10.06 255 ILE A CA 1
ATOM 1963 C C . ILE A 1 261 ? 13.197 48.041 30.269 1.00 10.70 255 ILE A C 1
ATOM 1964 O O . ILE A 1 261 ? 12.512 47.098 30.708 1.00 10.87 255 ILE A O 1
ATOM 1969 N N . LEU A 1 262 ? 14.291 48.477 30.885 1.00 9.86 256 LEU A N 1
ATOM 1970 C CA . LEU A 1 262 ? 14.816 47.783 32.050 1.00 10.90 256 LEU A CA 1
ATOM 1971 C C . LEU A 1 262 ? 13.900 47.988 33.255 1.00 12.12 256 LEU A C 1
ATOM 1972 O O . LEU A 1 262 ? 13.689 47.060 34.036 1.00 13.24 256 LEU A O 1
ATOM 1977 N N . ALA A 1 263 ? 13.323 49.182 33.378 1.00 12.19 257 ALA A N 1
ATOM 1978 C CA . ALA A 1 263 ? 12.428 49.489 34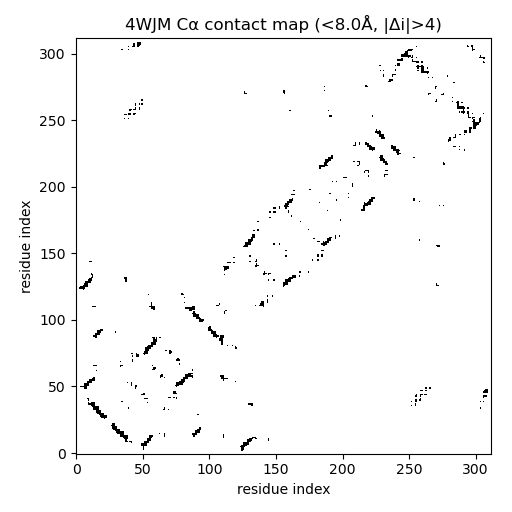.500 1.00 10.91 257 ALA A CA 1
ATOM 1979 C C . ALA A 1 263 ? 11.177 48.626 34.449 1.00 13.32 257 ALA A C 1
ATOM 1980 O O . ALA A 1 263 ? 10.704 48.116 35.475 1.00 14.26 257 ALA A O 1
ATOM 1982 N N . SER A 1 264 ? 10.624 48.476 33.252 1.00 13.18 258 SER A N 1
ATOM 1983 C CA . SER A 1 264 ? 9.448 47.633 33.079 1.00 14.63 258 SER A CA 1
ATOM 1984 C C . SER A 1 264 ? 9.758 46.155 33.359 1.00 13.22 258 SER A C 1
ATOM 1985 O O . SER A 1 264 ? 9.001 45.477 34.058 1.00 14.64 258 SER A O 1
ATOM 1988 N N . LEU A 1 265 ? 10.855 45.643 32.812 1.00 12.54 259 LEU A N 1
ATOM 1989 C CA . LEU A 1 265 ? 11.215 44.256 33.074 1.00 11.96 259 LEU A CA 1
ATOM 1990 C C . LEU A 1 265 ? 11.442 44.043 34.577 1.00 11.98 259 LEU A C 1
ATOM 1991 O O . LEU A 1 265 ? 11.070 43.007 35.126 1.00 14.35 259 LEU A O 1
ATOM 1996 N N . HIS A 1 266 ? 12.018 45.040 35.245 1.00 11.86 260 HIS A N 1
ATOM 1997 C CA . HIS A 1 266 ? 12.216 44.959 36.691 1.00 13.12 260 HIS A CA 1
ATOM 1998 C C . HIS A 1 266 ? 10.872 44.845 37.418 1.00 14.17 260 HIS A C 1
ATOM 1999 O O . HIS A 1 266 ? 10.667 43.956 38.252 1.00 13.78 260 HIS A O 1
ATOM 2006 N N . SER A 1 267 ? 9.958 45.752 37.091 1.00 14.52 261 SER A N 1
ATOM 2007 C CA . SER A 1 267 ? 8.639 45.773 37.712 1.00 15.18 261 SER A CA 1
ATOM 2008 C C . SER A 1 267 ? 7.882 44.470 37.474 1.00 15.88 261 SER A C 1
ATOM 2009 O O . SER A 1 267 ? 7.206 43.963 38.369 1.00 18.51 261 SER A O 1
ATOM 2012 N N . GLN A 1 268 ? 7.998 43.931 36.264 1.00 15.25 262 GLN A N 1
ATOM 2013 C CA . GLN A 1 268 ? 7.300 42.690 35.909 1.00 15.88 262 GLN A CA 1
ATOM 2014 C C . GLN A 1 268 ? 7.951 41.438 36.515 1.00 19.72 262 GLN A C 1
ATOM 2015 O O . GLN A 1 268 ? 7.416 40.331 36.393 1.00 19.47 262 GLN A O 1
ATOM 2021 N N . GLY A 1 269 ? 9.108 41.608 37.150 1.00 17.24 263 GLY A N 1
ATOM 2022 C CA . GLY A 1 269 ? 9.846 40.497 37.733 1.00 20.34 263 GLY A CA 1
ATOM 2023 C C . GLY A 1 269 ? 10.467 39.582 36.701 1.00 17.72 263 GLY A C 1
ATOM 2024 O O . GLY A 1 269 ? 10.560 38.366 36.906 1.00 21.73 263 GLY A O 1
ATOM 2025 N N . LEU A 1 270 ? 10.910 40.166 35.589 1.00 15.57 264 LEU A N 1
ATOM 2026 C CA . LEU A 1 270 ? 11.418 39.380 34.473 1.00 15.48 264 LEU A CA 1
ATOM 2027 C C . LEU A 1 270 ? 12.915 39.563 34.245 1.00 17.51 264 LEU A C 1
ATOM 2028 O O . LEU A 1 270 ? 13.430 39.172 33.197 1.00 18.17 264 LEU A O 1
ATOM 2033 N N . LEU A 1 271 ? 13.615 40.146 35.214 1.00 20.90 265 LEU A N 1
ATOM 2034 C CA . LEU A 1 271 ? 15.055 40.354 35.056 1.00 18.58 265 LEU A CA 1
ATOM 2035 C C . LEU A 1 271 ? 15.879 39.165 35.528 1.00 22.98 265 LEU A C 1
ATOM 2036 O O . LEU A 1 271 ? 16.665 39.260 36.481 1.00 24.35 265 LEU A O 1
ATOM 2041 N N . THR A 1 272 ? 15.677 38.038 34.857 1.00 19.79 266 THR A N 1
ATOM 2042 C CA . THR A 1 272 ? 16.568 36.892 34.978 1.00 21.61 266 THR A CA 1
ATOM 2043 C C . THR A 1 272 ? 16.804 36.397 33.572 1.00 23.22 266 THR A C 1
ATOM 2044 O O . THR A 1 272 ? 16.000 36.643 32.674 1.00 22.65 266 THR A O 1
ATOM 2048 N N . LYS A 1 273 ? 17.914 35.701 33.371 1.00 26.92 267 LYS A N 1
ATOM 2049 C CA . LYS A 1 273 ? 18.233 35.191 32.053 1.00 28.36 267 LYS A CA 1
ATOM 2050 C C . LYS A 1 273 ? 17.161 34.260 31.546 1.00 25.18 267 LYS A C 1
ATOM 2051 O O . LYS A 1 273 ? 16.817 34.273 30.375 1.00 26.88 267 LYS A O 1
ATOM 2057 N N . ASP A 1 274 ? 16.634 33.443 32.445 1.00 25.92 268 ASP A N 1
ATOM 2058 C CA . ASP A 1 274 ? 15.646 32.460 32.056 1.00 30.00 268 ASP A CA 1
ATOM 2059 C C . ASP A 1 274 ? 14.329 33.133 31.683 1.00 29.61 268 ASP A C 1
ATOM 2060 O O . ASP A 1 274 ? 13.681 32.744 30.710 1.00 30.09 268 ASP A O 1
ATOM 2065 N N . ALA A 1 275 ? 13.934 34.144 32.453 1.00 22.34 269 ALA A N 1
ATOM 2066 C CA . ALA A 1 275 ? 12.691 34.850 32.173 1.00 21.91 269 ALA A CA 1
ATOM 2067 C C . ALA A 1 275 ? 12.752 35.522 30.803 1.00 20.19 269 ALA A C 1
ATOM 2068 O O . ALA A 1 275 ? 11.761 35.550 30.075 1.00 21.08 269 ALA A O 1
ATOM 2070 N N . LEU A 1 276 ? 13.918 36.055 30.454 1.00 20.47 270 LEU A N 1
ATOM 2071 C CA . LEU A 1 276 ? 14.065 36.783 29.196 1.00 20.66 270 LEU A CA 1
ATOM 2072 C C . LEU A 1 276 ? 13.955 35.851 27.997 1.00 22.75 270 LEU A C 1
ATOM 2073 O O . LEU A 1 276 ? 13.547 36.261 26.914 1.00 24.36 270 LEU A O 1
ATOM 2078 N N . ALA A 1 277 ? 14.310 34.588 28.196 1.00 23.11 271 ALA A N 1
ATOM 2079 C CA . ALA A 1 277 ? 14.250 33.620 27.109 1.00 24.48 271 ALA A CA 1
ATOM 2080 C C . ALA A 1 277 ? 12.814 33.190 26.823 1.00 28.59 271 ALA A C 1
ATOM 2081 O O . ALA A 1 277 ? 12.555 32.499 25.841 1.00 34.25 271 ALA A O 1
ATOM 2083 N N . ASN A 1 278 ? 11.877 33.606 27.673 1.00 23.06 272 ASN A N 1
ATOM 2084 C CA . ASN A 1 278 ? 10.487 33.191 27.523 1.00 25.36 272 ASN A CA 1
ATOM 2085 C C . ASN A 1 278 ? 9.477 34.332 27.450 1.00 24.01 272 ASN A C 1
ATOM 2086 O O . ASN A 1 278 ? 8.295 34.132 27.721 1.00 26.12 272 ASN A O 1
ATOM 2091 N N . LEU A 1 279 ? 9.928 35.522 27.064 1.00 22.47 273 LEU A N 1
ATOM 2092 C CA . LEU A 1 279 ? 9.055 36.695 27.053 1.00 20.05 273 LEU A CA 1
ATOM 2093 C C . LEU A 1 279 ? 7.826 36.506 26.175 1.00 25.44 273 LEU A C 1
ATOM 2094 O O . LEU A 1 279 ? 7.921 35.995 25.060 1.00 27.14 273 LEU A O 1
ATOM 2099 N N . SER A 1 280 ? 6.672 36.915 26.687 1.00 24.71 274 SER A N 1
ATOM 2100 C CA . SER A 1 280 ? 5.454 36.907 25.896 1.00 25.21 274 SER A CA 1
ATOM 2101 C C . SER A 1 280 ? 5.379 38.206 25.116 1.00 22.20 274 SER A C 1
ATOM 2102 O O . SER A 1 280 ? 6.079 39.162 25.438 1.00 20.24 274 SER A O 1
ATOM 2105 N N . GLU A 1 281 ? 4.531 38.239 24.095 1.00 21.62 275 GLU A N 1
ATOM 2106 C CA . GLU A 1 281 ? 4.308 39.456 23.333 1.00 20.42 275 GLU A CA 1
ATOM 2107 C C . GLU A 1 281 ? 3.873 40.600 24.249 1.00 19.46 275 GLU A C 1
ATOM 2108 O O . GLU A 1 281 ? 4.352 41.726 24.109 1.00 20.86 275 GLU A O 1
ATOM 2114 N N . ASP A 1 282 ? 2.983 40.314 25.196 1.00 20.37 276 ASP A N 1
ATOM 2115 C CA . ASP A 1 282 ? 2.505 41.358 26.103 1.00 21.76 276 ASP A CA 1
ATOM 2116 C C . ASP A 1 282 ? 3.642 41.936 26.954 1.00 18.87 276 ASP A C 1
ATOM 2117 O O . ASP A 1 282 ? 3.698 43.138 27.176 1.00 19.61 276 ASP A O 1
ATOM 2122 N N . GLN A 1 283 ? 4.540 41.071 27.411 1.00 17.84 277 GLN A N 1
ATOM 2123 C CA . GLN A 1 283 ? 5.623 41.480 28.303 1.00 18.75 277 GLN A CA 1
ATOM 2124 C C . GLN A 1 283 ? 6.627 42.337 27.542 1.00 16.62 277 GLN A C 1
ATOM 2125 O O . GLN A 1 283 ? 7.095 43.371 28.044 1.00 16.43 277 GLN A O 1
ATOM 2131 N N . ILE A 1 284 ? 6.929 41.919 26.316 1.00 17.96 278 ILE A N 1
ATOM 2132 C CA . ILE A 1 284 ? 7.783 42.701 25.434 1.00 18.24 278 ILE A CA 1
ATOM 2133 C C . ILE A 1 284 ? 7.188 44.071 25.116 1.00 17.57 278 ILE A C 1
ATOM 2134 O O . ILE A 1 284 ? 7.872 45.096 25.215 1.00 15.09 278 ILE A O 1
ATOM 2139 N N . HIS A 1 285 ? 5.912 44.092 24.739 1.00 16.13 279 HIS A N 1
ATOM 2140 C CA . HIS A 1 285 ? 5.263 45.339 24.369 1.00 16.54 279 HIS A CA 1
ATOM 2141 C C . HIS A 1 285 ? 5.259 46.315 25.550 1.00 17.31 279 HIS A C 1
ATOM 2142 O O . HIS A 1 285 ? 5.581 47.488 25.378 1.00 16.48 279 HIS A O 1
ATOM 2149 N N . SER A 1 286 ? 4.911 45.823 26.737 1.00 16.57 280 SER A N 1
ATOM 2150 C CA . SER A 1 286 ? 4.888 46.675 27.927 1.00 14.93 280 SER A CA 1
ATOM 2151 C C . SER A 1 286 ? 6.240 47.341 28.159 1.00 15.01 280 SER A C 1
ATOM 2152 O O . SER A 1 286 ? 6.302 48.534 28.465 1.00 16.09 280 SER A O 1
ATOM 2155 N N . ALA A 1 287 ? 7.315 46.570 28.015 1.00 14.69 281 ALA A N 1
ATOM 2156 C CA . ALA A 1 287 ? 8.645 47.083 28.324 1.00 14.66 281 ALA A CA 1
ATOM 2157 C C . ALA A 1 287 ? 9.109 48.096 27.286 1.00 12.97 281 ALA A C 1
ATOM 2158 O O . ALA A 1 287 ? 9.616 49.171 27.622 1.00 14.47 281 ALA A O 1
ATOM 2160 N N . VAL A 1 288 ? 8.924 47.770 26.012 1.00 13.71 282 VAL A N 1
ATOM 2161 C CA . VAL A 1 288 ? 9.374 48.690 24.979 1.00 14.14 282 VAL A CA 1
ATOM 2162 C C . VAL A 1 288 ? 8.481 49.936 24.914 1.00 14.29 282 VAL A C 1
ATOM 2163 O O . VAL A 1 288 ? 8.979 51.039 24.691 1.00 15.11 282 VAL A O 1
ATOM 2167 N N . ALA A 1 289 ? 7.180 49.777 25.154 1.00 14.73 283 ALA A N 1
ATOM 2168 C CA . ALA A 1 289 ? 6.290 50.932 25.208 1.00 15.41 283 ALA A CA 1
ATOM 2169 C C . ALA A 1 289 ? 6.636 51.911 26.335 1.00 13.02 283 ALA A C 1
ATOM 2170 O O . ALA A 1 289 ? 6.537 53.117 26.135 1.00 14.98 283 ALA A O 1
ATOM 2172 N N . LEU A 1 290 ? 7.061 51.414 27.505 1.00 13.03 284 LEU A N 1
ATOM 2173 C CA . LEU A 1 290 ? 7.497 52.325 28.565 1.00 13.75 284 LEU A CA 1
ATOM 2174 C C . LEU A 1 290 ? 8.750 53.090 28.120 1.00 13.44 284 LEU A C 1
ATOM 2175 O O . LEU A 1 290 ? 8.863 54.297 28.340 1.00 14.49 284 LEU A O 1
ATOM 2180 N N . GLY A 1 291 ? 9.677 52.393 27.470 1.00 14.21 285 GLY A N 1
ATOM 2181 C CA . GLY A 1 291 ? 10.860 53.047 26.946 1.00 13.58 285 GLY A CA 1
ATOM 2182 C C . GLY A 1 291 ? 10.488 54.135 25.947 1.00 12.38 285 GLY A C 1
ATOM 2183 O O . GLY A 1 291 ? 11.039 55.235 25.969 1.00 13.22 285 GLY A O 1
ATOM 2184 N N . VAL A 1 292 ? 9.541 53.823 25.071 1.00 12.62 286 VAL A N 1
ATOM 2185 C CA . VAL A 1 292 ? 9.127 54.774 24.045 1.00 13.33 286 VAL A CA 1
ATOM 2186 C C . VAL A 1 292 ? 8.382 55.976 24.640 1.00 15.67 286 VAL A C 1
ATOM 2187 O O . VAL A 1 292 ? 8.654 57.127 24.257 1.00 15.82 286 VAL A O 1
ATOM 2191 N N . ARG A 1 293 ? 7.508 55.713 25.613 1.00 14.49 287 ARG A N 1
ATOM 2192 C CA . ARG A 1 293 ? 6.729 56.764 26.263 1.00 16.86 287 ARG A CA 1
ATOM 2193 C C . ARG A 1 293 ? 7.623 57.703 27.077 1.00 12.50 287 ARG A C 1
ATOM 2194 O O . ARG A 1 293 ? 7.499 58.922 27.008 1.00 15.24 287 ARG A O 1
ATOM 2202 N N . ALA A 1 294 ? 8.555 57.120 27.828 1.00 12.35 288 ALA A N 1
ATOM 2203 C CA . ALA A 1 294 ? 9.499 57.897 28.603 1.00 12.62 288 ALA A CA 1
ATOM 2204 C C . ALA A 1 294 ? 10.384 58.726 27.694 1.00 12.05 288 ALA A C 1
ATOM 2205 O O . ALA A 1 294 ? 10.635 59.895 27.966 1.00 13.55 288 ALA A O 1
ATOM 2207 N N . ALA A 1 295 ? 10.855 58.126 26.605 1.00 13.97 289 ALA A N 1
ATOM 2208 C CA . ALA A 1 295 ? 11.762 58.837 25.710 1.00 14.07 289 ALA A CA 1
ATOM 2209 C C . ALA A 1 295 ? 11.070 60.043 25.074 1.00 15.99 289 ALA A C 1
ATOM 2210 O O . ALA A 1 295 ? 11.706 61.067 24.816 1.00 16.30 289 ALA A O 1
ATOM 2212 N N . ALA A 1 296 ? 9.765 59.907 24.831 1.00 13.88 290 ALA A N 1
ATOM 2213 C CA . ALA A 1 296 ? 8.978 61.000 24.273 1.00 15.15 290 ALA A CA 1
ATOM 2214 C C . ALA A 1 296 ? 9.020 62.225 25.182 1.00 17.79 290 ALA A C 1
ATOM 2215 O O . ALA A 1 296 ? 9.051 63.346 24.697 1.00 17.59 290 ALA A O 1
ATOM 2217 N N . VAL A 1 297 ? 9.022 62.025 26.499 1.00 15.36 291 VAL A N 1
ATOM 2218 C CA . VAL A 1 297 ? 9.141 63.182 27.394 1.00 13.99 291 VAL A CA 1
ATOM 2219 C C . VAL A 1 297 ? 10.481 63.879 27.207 1.00 14.79 291 VAL A C 1
ATOM 2220 O O . VAL A 1 297 ? 10.565 65.123 27.158 1.00 19.36 291 VAL A O 1
ATOM 2224 N N . THR A 1 298 ? 11.546 63.086 27.109 1.00 13.88 292 THR A N 1
ATOM 2225 C CA A THR A 1 298 ? 12.881 63.617 26.919 0.56 14.36 292 THR A CA 1
ATOM 2226 C CA B THR A 1 298 ? 12.878 63.665 26.939 0.44 14.61 292 THR A CA 1
ATOM 2227 C C . THR A 1 298 ? 12.964 64.475 25.651 1.00 17.01 292 THR A C 1
ATOM 2228 O O . THR A 1 298 ? 13.578 65.539 25.632 1.00 17.74 292 THR A O 1
ATOM 2235 N N . VAL A 1 299 ? 12.341 63.995 24.578 1.00 16.14 293 VAL A N 1
ATOM 2236 C CA . VAL A 1 299 ? 12.481 64.729 23.327 1.00 16.74 293 VAL A CA 1
ATOM 2237 C C . VAL A 1 299 ? 11.631 66.002 23.360 1.00 19.19 293 VAL A C 1
ATOM 2238 O O . VAL A 1 299 ? 11.881 66.925 22.582 1.00 18.55 293 VAL A O 1
ATOM 2242 N N . SER A 1 300 ? 10.710 66.095 24.316 1.00 15.59 294 SER A N 1
ATOM 2243 C CA A SER A 1 300 ? 9.855 67.270 24.472 0.21 17.45 294 SER A CA 1
ATOM 2244 C CA B SER A 1 300 ? 9.863 67.282 24.441 0.79 17.14 294 SER A CA 1
ATOM 2245 C C . SER A 1 300 ? 10.588 68.443 25.119 1.00 17.57 294 SER A C 1
ATOM 2246 O O . SER A 1 300 ? 10.030 69.531 25.259 1.00 21.74 294 SER A O 1
ATOM 2251 N N . ARG A 1 301 ? 11.832 68.222 25.539 1.00 18.72 295 ARG A N 1
ATOM 2252 C CA . ARG A 1 301 ? 12.589 69.288 26.197 1.00 21.71 295 ARG A CA 1
ATOM 2253 C C . ARG A 1 301 ? 14.073 69.237 25.875 1.00 23.99 295 ARG A C 1
ATOM 2254 O O . ARG A 1 301 ? 14.550 68.304 25.232 1.00 22.20 295 ARG A O 1
ATOM 2262 N N . ALA A 1 302 ? 14.796 70.260 26.325 1.00 22.62 296 ALA A N 1
ATOM 2263 C CA . ALA A 1 302 ? 16.193 70.425 25.929 1.00 28.95 296 ALA A CA 1
ATOM 2264 C C . ALA A 1 302 ? 17.117 69.394 26.566 1.00 28.52 296 ALA A C 1
ATOM 2265 O O . ALA A 1 302 ? 17.119 69.204 27.784 1.00 29.70 296 ALA A O 1
ATOM 2267 N N . GLY A 1 303 ? 17.903 68.736 25.724 1.00 25.80 297 GLY A N 1
ATOM 2268 C CA . GLY A 1 303 ? 18.928 67.826 26.188 1.00 26.04 297 GLY A CA 1
ATOM 2269 C C . GLY A 1 303 ? 18.393 66.507 26.701 1.00 28.52 297 GLY A C 1
ATOM 2270 O O . GLY A 1 303 ? 17.212 66.185 26.553 1.00 22.74 297 GLY A O 1
ATOM 2271 N N . ALA A 1 304 ? 19.293 65.734 27.297 1.00 29.71 298 ALA A N 1
ATOM 2272 C CA . ALA A 1 304 ? 18.927 64.498 27.956 1.00 34.99 298 ALA A CA 1
ATOM 2273 C C . ALA A 1 304 ? 18.473 64.837 29.368 1.00 37.96 298 ALA A C 1
ATOM 2274 O O . ALA A 1 304 ? 19.272 64.929 30.305 1.00 44.05 298 ALA A O 1
ATOM 2276 N N . ASN A 1 305 ? 17.168 65.026 29.489 1.00 23.73 299 ASN A N 1
ATOM 2277 C CA . ASN A 1 305 ? 16.509 65.338 30.743 1.00 18.86 299 ASN A CA 1
ATOM 2278 C C . ASN A 1 305 ? 15.399 64.324 30.969 1.00 16.55 299 ASN A C 1
ATOM 2279 O O . ASN A 1 305 ? 14.242 64.574 30.631 1.00 19.68 299 ASN A O 1
ATOM 2284 N N . PRO A 1 306 ? 15.745 63.153 31.533 1.00 17.87 300 PRO A N 1
ATOM 2285 C CA . PRO A 1 306 ? 14.761 62.062 31.540 1.00 17.95 300 PRO A CA 1
ATOM 2286 C C . PRO A 1 306 ? 13.646 62.285 32.547 1.00 18.35 300 PRO A C 1
ATOM 2287 O O . PRO A 1 306 ? 13.852 63.010 33.521 1.00 17.14 300 PRO A O 1
ATOM 2291 N N . PRO A 1 307 ? 12.481 61.673 32.307 1.00 15.85 301 PRO A N 1
ATOM 2292 C CA . PRO A 1 307 ? 11.281 61.878 33.119 1.00 18.01 301 PRO A CA 1
ATOM 2293 C C . PRO A 1 307 ? 11.286 61.178 34.470 1.00 19.11 301 PRO A C 1
ATOM 2294 O O . PRO A 1 307 ? 11.671 60.021 34.596 1.00 15.32 301 PRO A O 1
ATOM 2298 N N . TRP A 1 308 ? 10.834 61.897 35.490 1.00 19.86 302 TRP A N 1
ATOM 2299 C CA . TRP A 1 308 ? 10.468 61.264 36.752 1.00 17.43 302 TRP A CA 1
ATOM 2300 C C . TRP A 1 308 ? 9.199 60.460 36.548 1.00 19.47 302 TRP A C 1
ATOM 2301 O O . TRP A 1 308 ? 8.348 60.845 35.748 1.00 22.49 302 TRP A O 1
ATOM 2312 N N . ALA A 1 309 ? 9.066 59.337 37.243 1.00 16.55 303 ALA A N 1
ATOM 2313 C CA . ALA A 1 309 ? 7.817 58.575 37.196 1.00 16.69 303 ALA A CA 1
ATOM 2314 C C . ALA A 1 309 ? 6.625 59.484 37.462 1.00 20.23 303 ALA A C 1
ATOM 2315 O O . ALA A 1 309 ? 5.596 59.365 36.794 1.00 21.52 303 ALA A O 1
ATOM 2317 N N . HIS A 1 310 ? 6.798 60.434 38.383 1.00 21.76 304 HIS A N 1
ATOM 2318 C CA . HIS A 1 310 ? 5.689 61.325 38.753 1.00 22.05 304 HIS A CA 1
ATOM 2319 C C . HIS A 1 310 ? 5.387 62.394 37.708 1.00 27.46 304 HIS A C 1
ATOM 2320 O O . HIS A 1 310 ? 4.389 63.109 37.807 1.00 32.88 304 HIS A O 1
ATOM 2327 N N . GLU A 1 311 ? 6.244 62.502 36.702 1.00 25.91 305 GLU A N 1
ATOM 2328 C CA . GLU A 1 311 ? 5.983 63.369 35.542 1.00 31.34 305 GLU A CA 1
ATOM 2329 C C . GLU A 1 311 ? 5.135 62.674 34.480 1.00 33.47 305 GLU A C 1
ATOM 2330 O O . GLU A 1 311 ? 4.640 63.322 33.560 1.00 36.60 305 GLU A O 1
ATOM 2336 N N . MET A 1 312 ? 4.962 61.362 34.610 1.00 27.53 306 MET A N 1
ATOM 2337 C CA . MET A 1 312 ? 4.256 60.569 33.600 1.00 29.13 306 MET A CA 1
ATOM 2338 C C . MET A 1 312 ? 2.878 60.096 34.074 1.00 38.63 306 MET A C 1
ATOM 2339 O O . MET A 1 312 ? 2.552 60.190 35.257 1.00 46.92 306 MET A O 1
#

Radius of gyration: 18.4 Å; Cα contacts (8 Å, |Δi|>4): 693; chains: 1; bounding box: 42×58×47 Å